Protein 1EJ0 (pdb70)

Solvent-accessible surface area: 9167 Å² total; per-residue (Å²): 125,168,98,49,124,29,39,90,18,0,29,45,2,7,117,61,20,115,5,5,103,114,40,34,14,0,0,0,0,17,5,23,118,5,10,7,0,69,10,0,39,89,56,2,30,83,199,6,62,0,1,0,2,19,109,116,90,25,114,128,42,146,32,17,55,49,23,104,17,43,14,133,56,104,135,25,38,51,28,0,69,131,92,8,52,155,46,140,0,54,0,0,0,0,25,18,48,23,121,88,66,64,70,97,82,64,8,21,65,89,6,26,113,20,3,74,39,0,0,80,0,2,80,91,23,7,12,87,55,5,12,0,0,0,17,1,27,78,49,128,31,41,94,136,2,14,157,66,0,128,68,45,4,98,105,26,84,63,64,78,9,142,22,7,98,107,205,12,157,7,13,0,0,2,0,32,18,50,74,178

Nearest PDB structures (foldseek):
  1ej0-assembly1_A  TM=1.006E+00  e=3.665E-40  Escherichia coli
  8i9v-assembly1_CS  TM=9.586E-01  e=2.590E-19  Thermochaetoides thermophila DSM 1495
  8ia0-assembly1_CS  TM=9.523E-01  e=3.758E-17  Thermochaetoides thermophila DSM 1495
  8esq-assembly1_w  TM=9.383E-01  e=6.220E-17  Schizosaccharomyces pombe
  7r7o-assembly2_B  TM=9.331E-01  e=1.815E-16  Saccharomyces cerevisiae

GO terms:
  GO:0005829 cytosol (C, IDA)
  GO:0008650 rRNA (uridine-2'-O-ribose)-methyltransferase activity (F, IDA)
  GO:0000027 ribosomal large subunit assembly (P, IDA)
  GO:0006364 rRNA processing (P, IMP)

B-factor: mean 15.95, std 7.21, range [6.79, 45.7]

Organism: Escherichia coli (strain K12) (NCBI:txid83333)

Foldseek 3Di:
DVADLVLQQVVLVCVVPVAAAAAAEEEEEQQPQHSVVVNNCVHNDLNHAYEYEHCDDYDDDRRYNYDHDDLVDPVSLVVSCVVCPPPAHQEYEYPDADDDPPDCVPRQVVRLVVVVSSVVVCVVGHDAQHKYKYKHFPDPPVVVVLVVLVVQAVDWDWADGPSHDPPGRIIMIIGGGGHD

InterPro domains:
  IPR002877 Ribosomal RNA methyltransferase, FtsJ domain [PF01728] (32-207)
  IPR004512 Ribosomal RNA methyltransferase E, gammaproteobacteria [TIGR00438] (20-206)
  IPR015507 Ribosomal RNA large subunit methyltransferase E [MF_01547] (15-208)
  IPR015507 Ribosomal RNA large subunit methyltransferase E [PIRSF005461] (3-208)
  IPR029063 S-adenosyl-L-methionine-dependent methyltransferase superfamily [G3DSA:3.40.50.150] (30-209)
  IPR029063 S-adenosyl-L-methionine-dependent methyltransferase superfamily [SSF53335] (31-208)
  IPR050082 Ribosomal RNA large subunit methyltransferase RlmE [PTHR10920] (13-208)

Structure (mmCIF, N/CA/C/O backbone):
data_1EJ0
#
_entry.id   1EJ0
#
_cell.length_a   36.579
_cell.length_b   65.872
_cell.length_c   72.829
_cell.angle_alpha   90.00
_cell.angle_beta   90.00
_cell.angle_gamma   90.00
#
_symmetry.space_group_name_H-M   'P 21 21 21'
#
loop_
_entity.id
_entity.type
_entity.pdbx_description
1 polymer FTSJ
2 non-polymer 'MERCURY (II) ION'
3 non-polymer S-ADENOSYLMETHIONINE
4 water water
#
loop_
_atom_site.group_PDB
_atom_site.id
_atom_site.type_symbol
_atom_site.label_atom_id
_atom_site.label_alt_id
_atom_site.label_comp_id
_atom_site.label_asym_id
_atom_site.label_entity_id
_atom_site.label_seq_id
_atom_site.pdbx_PDB_ins_code
_atom_site.Cartn_x
_atom_site.Cartn_y
_atom_site.Cartn_z
_atom_site.occupancy
_atom_site.B_iso_or_equiv
_atom_site.auth_seq_id
_atom_site.auth_comp_id
_atom_site.auth_asym_id
_atom_site.auth_atom_id
_atom_site.pdbx_PDB_model_num
ATOM 1 N N . GLY A 1 1 ? -10.163 52.668 13.742 1.00 27.29 30 GLY A N 1
ATOM 2 C CA . GLY A 1 1 ? -8.882 53.486 13.745 1.00 25.22 30 GLY A CA 1
ATOM 3 C C . GLY A 1 1 ? -8.189 53.376 12.395 1.00 20.38 30 GLY A C 1
ATOM 4 O O . GLY A 1 1 ? -8.535 52.485 11.600 1.00 22.38 30 GLY A O 1
ATOM 5 N N . LEU A 1 2 ? -7.185 54.218 12.133 1.00 19.22 31 LEU A N 1
ATOM 6 C CA . LEU A 1 2 ? -6.547 54.133 10.814 1.00 16.25 31 LEU A CA 1
ATOM 7 C C . LEU A 1 2 ? -5.662 52.914 10.663 1.00 14.98 31 LEU A C 1
ATOM 8 O O . LEU A 1 2 ? -5.461 52.447 9.526 1.00 14.94 31 LEU A O 1
ATOM 13 N N . ARG A 1 3 ? -5.117 52.421 11.786 1.00 13.87 32 ARG A N 1
ATOM 14 C CA . ARG A 1 3 ? -4.251 51.242 11.782 1.00 12.30 32 ARG A CA 1
ATOM 15 C C . ARG A 1 3 ? -4.645 50.342 12.935 1.00 12.83 32 ARG A C 1
ATOM 16 O O . ARG A 1 3 ? -5.232 50.780 13.924 1.00 14.45 32 ARG A O 1
ATOM 24 N N . SER A 1 4 ? -4.277 49.066 12.812 1.00 11.68 33 SER A N 1
ATOM 25 C CA . SER A 1 4 ? -4.622 48.094 13.844 1.00 10.96 33 SER A CA 1
ATOM 26 C C . SER A 1 4 ? -3.759 48.190 15.068 1.00 12.85 33 SER A C 1
ATOM 27 O O . SER A 1 4 ? -2.658 48.765 15.039 1.00 11.54 33 SER A O 1
ATOM 30 N N . ARG A 1 5 ? -4.231 47.574 16.157 1.00 11.42 34 ARG A N 1
ATOM 31 C CA . ARG A 1 5 ? -3.426 47.508 17.375 1.00 12.08 34 ARG A CA 1
ATOM 32 C C . ARG A 1 5 ? -2.058 46.851 17.021 1.00 10.82 34 ARG A C 1
ATOM 33 O O . ARG A 1 5 ? -1.014 47.316 17.485 1.00 11.72 34 ARG A O 1
ATOM 41 N N . ALA A 1 6 ? -2.074 45.794 16.204 1.00 10.74 35 ALA A N 1
ATOM 42 C CA . ALA A 1 6 ? -0.798 45.131 15.857 1.00 10.35 35 ALA A CA 1
ATOM 43 C C . ALA A 1 6 ? 0.188 46.090 15.193 1.00 8.34 35 ALA A C 1
ATOM 44 O O . ALA A 1 6 ? 1.400 46.028 15.460 1.00 10.48 35 ALA A O 1
ATOM 46 N N . TRP A 1 7 ? -0.309 46.946 14.306 1.00 9.46 36 TRP A N 1
ATOM 47 C CA . TRP A 1 7 ? 0.534 47.933 13.631 1.00 9.51 36 TRP A CA 1
ATOM 48 C C . TRP A 1 7 ? 1.186 48.832 14.692 1.00 8.47 36 TRP A C 1
ATOM 49 O O . TRP A 1 7 ? 2.419 49.079 14.652 1.00 9.15 36 TRP A O 1
ATOM 60 N N . PHE A 1 8 ? 0.368 49.321 15.633 1.00 8.54 37 PHE A N 1
ATOM 61 C CA . PHE A 1 8 ? 0.929 50.162 16.691 1.00 10.20 37 PHE A CA 1
ATOM 62 C C . PHE A 1 8 ? 1.940 49.433 17.560 1.00 9.89 37 PHE A C 1
ATOM 63 O O . PHE A 1 8 ? 2.940 50.043 17.971 1.00 10.87 37 PHE A O 1
ATOM 71 N N . LYS A 1 9 ? 1.740 48.133 17.838 1.00 10.13 38 LYS A N 1
ATOM 72 C CA . LYS A 1 9 ? 2.738 47.435 18.654 1.00 9.87 38 LYS A CA 1
ATOM 73 C C . LYS A 1 9 ? 4.086 47.414 17.913 1.00 9.56 38 LYS A C 1
ATOM 74 O O . LYS A 1 9 ? 5.142 47.618 18.536 1.00 12.28 38 LYS A O 1
ATOM 80 N N . LEU A 1 10 ? 4.064 47.175 16.577 1.00 8.63 39 LEU A N 1
ATOM 81 C CA . LEU A 1 10 ? 5.334 47.130 15.869 1.00 8.17 39 LEU A CA 1
ATOM 82 C C . LEU A 1 10 ? 5.957 48.512 15.769 1.00 9.37 39 LEU A C 1
ATOM 83 O O . LEU A 1 10 ? 7.185 48.651 15.862 1.00 8.90 39 LEU A O 1
ATOM 88 N N . ASP A 1 11 ? 5.135 49.552 15.612 1.00 9.50 40 ASP A N 1
ATOM 89 C CA . ASP A 1 11 ? 5.701 50.902 15.596 1.00 10.71 40 ASP A CA 1
ATOM 90 C C . ASP A 1 11 ? 6.421 51.169 16.933 1.00 10.22 40 ASP A C 1
ATOM 91 O O . ASP A 1 11 ? 7.521 51.740 16.937 1.00 11.88 40 ASP A O 1
ATOM 96 N N . GLU A 1 12 ? 5.846 50.731 18.056 1.00 10.78 41 GLU A N 1
ATOM 97 C CA . GLU A 1 12 ? 6.481 50.948 19.356 1.00 12.21 41 GLU A CA 1
ATOM 98 C C . GLU A 1 12 ? 7.815 50.228 19.409 1.00 9.87 41 GLU A C 1
ATOM 99 O O . GLU A 1 12 ? 8.805 50.756 19.931 1.00 11.62 41 GLU A O 1
ATOM 105 N N . ILE A 1 13 ? 7.864 49.009 18.859 1.00 9.66 42 ILE A N 1
ATOM 106 C CA . ILE A 1 13 ? 9.127 48.237 18.846 1.00 7.97 42 ILE A CA 1
ATOM 107 C C . ILE A 1 13 ? 10.187 48.896 17.940 1.00 7.96 42 ILE A C 1
ATOM 108 O O . ILE A 1 13 ? 11.377 48.949 18.255 1.00 10.19 42 ILE A O 1
ATOM 113 N N . GLN A 1 14 ? 9.756 49.443 16.812 1.00 9.52 43 GLN A N 1
ATOM 114 C CA . GLN A 1 14 ? 10.694 50.109 15.933 1.00 9.75 43 GLN A CA 1
ATOM 115 C C . GLN A 1 14 ? 11.253 51.354 16.644 1.00 10.50 43 GLN A C 1
ATOM 116 O O . GLN A 1 14 ? 12.449 51.655 16.530 1.00 11.25 43 GLN A O 1
ATOM 122 N N . GLN A 1 15 ? 10.402 52.022 17.415 1.00 10.50 44 GLN A N 1
ATOM 123 C CA . GLN A 1 15 ? 10.849 53.204 18.135 1.00 13.86 44 GLN A CA 1
ATOM 124 C C . GLN A 1 15 ? 11.868 52.839 19.209 1.00 14.69 44 GLN A C 1
ATOM 125 O O . GLN A 1 15 ? 12.849 53.583 19.415 1.00 17.55 44 GLN A O 1
ATOM 131 N N . SER A 1 16 ? 11.663 51.716 19.889 1.00 12.97 45 SER A N 1
ATOM 132 C CA . SER A 1 16 ? 12.549 51.329 20.954 1.00 14.25 45 SER A CA 1
ATOM 133 C C . SER A 1 16 ? 13.805 50.582 20.492 1.00 14.54 45 SER A C 1
ATOM 134 O O . SER A 1 16 ? 14.882 50.691 21.103 1.00 15.85 45 SER A O 1
ATOM 137 N N . ASP A 1 17 ? 13.690 49.858 19.393 1.00 12.10 46 ASP A N 1
ATOM 138 C CA . ASP A 1 17 ? 14.775 48.984 18.972 1.00 13.97 46 ASP A CA 1
ATOM 139 C C . ASP A 1 17 ? 15.399 49.174 17.584 1.00 12.67 46 ASP A C 1
ATOM 140 O O . ASP A 1 17 ? 16.407 48.529 17.252 1.00 16.23 46 ASP A O 1
ATOM 145 N N . LYS A 1 18 ? 14.794 50.051 16.808 1.00 14.91 47 LYS A N 1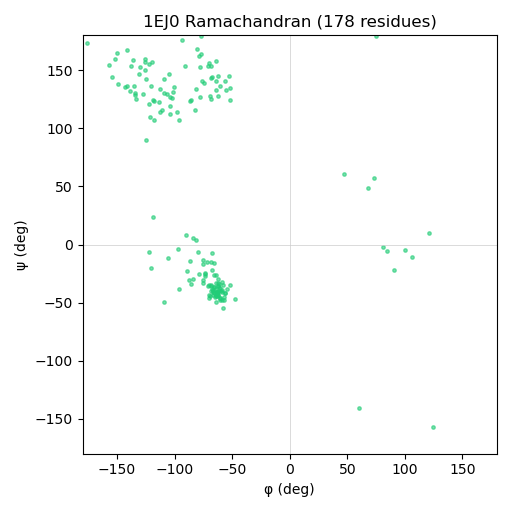
ATOM 146 C CA . LYS A 1 18 ? 15.311 50.453 15.504 1.00 13.90 47 LYS A CA 1
ATOM 147 C C . LYS A 1 18 ? 15.717 49.250 14.669 1.00 13.95 47 LYS A C 1
ATOM 148 O O . LYS A 1 18 ? 16.862 49.144 14.245 1.00 15.04 47 LYS A O 1
ATOM 154 N N . LEU A 1 19 ? 14.751 48.385 14.382 1.00 11.49 48 LEU A N 1
ATOM 155 C CA . LEU A 1 19 ? 15.017 47.165 13.645 1.00 9.48 48 LEU A CA 1
ATOM 156 C C . LEU A 1 19 ? 14.992 47.275 12.134 1.00 11.45 48 LEU A C 1
ATOM 157 O O . LEU A 1 19 ? 15.734 46.548 11.427 1.00 11.18 48 LEU A O 1
ATOM 162 N N . PHE A 1 20 ? 14.115 48.138 11.631 1.00 10.29 49 PHE A N 1
ATOM 163 C CA . PHE A 1 20 ? 13.893 48.220 10.201 1.00 8.15 49 PHE A CA 1
ATOM 164 C C . PHE A 1 20 ? 14.571 49.390 9.533 1.00 10.74 49 PHE A C 1
ATOM 165 O O . PHE A 1 20 ? 14.400 50.556 9.953 1.00 11.38 49 PHE A O 1
ATOM 173 N N . LYS A 1 21 ? 15.361 49.083 8.495 1.00 10.80 50 LYS A N 1
ATOM 174 C CA . LYS A 1 21 ? 16.112 50.096 7.760 1.00 10.43 50 LYS A CA 1
ATOM 175 C C . LYS A 1 21 ? 15.815 50.016 6.262 1.00 8.86 50 LYS A C 1
ATOM 176 O O . LYS A 1 21 ? 15.355 49.000 5.757 1.00 9.45 50 LYS A O 1
ATOM 182 N N . PRO A 1 22 ? 16.092 51.115 5.526 1.00 9.13 51 PRO A N 1
ATOM 183 C CA . PRO A 1 22 ? 15.821 51.119 4.082 1.00 8.74 51 PRO A CA 1
ATOM 184 C C . PRO A 1 22 ? 16.417 49.927 3.333 1.00 9.03 51 PRO A C 1
ATOM 185 O O . PRO A 1 22 ? 17.567 49.562 3.572 1.00 9.84 51 PRO A O 1
ATOM 189 N N . GLY A 1 23 ? 15.616 49.319 2.463 1.00 10.42 52 GLY A N 1
ATOM 190 C CA . GLY A 1 23 ? 16.091 48.253 1.593 1.00 10.20 52 GLY A CA 1
ATOM 191 C C . GLY A 1 23 ? 16.216 46.846 2.125 1.00 10.35 52 GLY A C 1
ATOM 192 O O . GLY A 1 23 ? 16.610 45.931 1.365 1.00 11.81 52 GLY A O 1
ATOM 193 N N . MET A 1 24 ? 15.924 46.670 3.401 1.00 10.34 53 MET A N 1
ATOM 194 C CA . MET A 1 24 ? 16.003 45.328 3.972 1.00 9.94 53 MET A CA 1
ATOM 195 C C . MET A 1 24 ? 15.004 44.354 3.357 1.00 9.99 53 MET A C 1
ATOM 196 O O . MET A 1 24 ? 13.970 44.762 2.808 1.00 10.53 53 MET A O 1
ATOM 201 N N . THR A 1 25 ? 15.331 43.061 3.482 1.00 10.80 54 THR A N 1
ATOM 202 C CA . THR A 1 25 ? 14.442 41.955 3.132 1.00 8.64 54 THR A CA 1
ATOM 203 C C . THR A 1 25 ? 14.001 41.380 4.476 1.00 8.23 54 THR A C 1
ATOM 204 O O . THR A 1 25 ? 14.823 41.107 5.343 1.00 9.98 54 THR A O 1
ATOM 208 N N . VAL A 1 26 ? 12.692 41.215 4.625 1.00 7.04 55 VAL A N 1
ATOM 209 C CA . VAL A 1 26 ? 12.114 40.803 5.923 1.00 8.49 55 VAL A CA 1
ATOM 210 C C . VAL A 1 26 ? 11.160 39.646 5.705 1.00 9.04 55 VAL A C 1
ATOM 211 O O . VAL A 1 26 ? 10.534 39.575 4.663 1.00 9.14 55 VAL A O 1
ATOM 215 N N . VAL A 1 27 ? 11.088 38.730 6.687 1.00 8.13 56 VAL A N 1
ATOM 216 C CA . VAL A 1 27 ? 10.166 37.604 6.669 1.00 8.16 56 VAL A CA 1
ATOM 217 C C . VAL A 1 27 ? 9.151 37.934 7.751 1.00 9.05 56 VAL A C 1
ATOM 218 O O . VAL A 1 27 ? 9.545 38.302 8.867 1.00 8.41 56 VAL A O 1
ATOM 222 N N . ASP A 1 28 ? 7.860 37.840 7.407 1.00 8.77 57 ASP A N 1
ATOM 223 C CA . ASP A 1 28 ? 6.737 38.186 8.322 1.00 8.75 57 ASP A CA 1
ATOM 224 C C . ASP A 1 28 ? 5.863 36.963 8.479 1.00 7.30 57 ASP A C 1
ATOM 225 O O . ASP A 1 28 ? 5.154 36.582 7.551 1.00 9.12 57 ASP A O 1
ATOM 230 N N . LEU A 1 29 ? 5.890 36.352 9.663 1.00 8.88 58 LEU A N 1
ATOM 231 C CA . LEU A 1 29 ? 5.126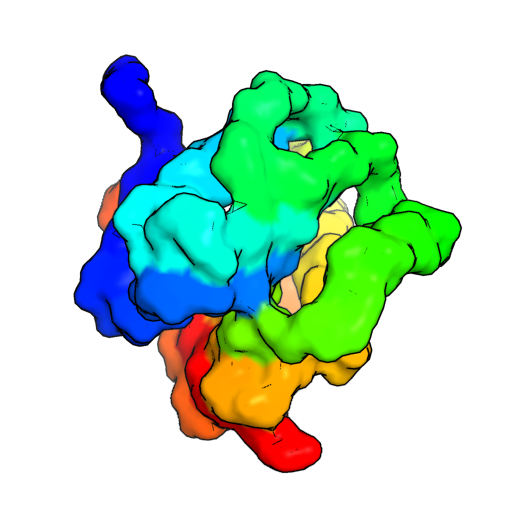 35.121 9.929 1.00 8.44 58 LEU A CA 1
ATOM 232 C C . LEU A 1 29 ? 3.846 35.462 10.704 1.00 9.67 58 LEU A C 1
ATOM 233 O O . LEU 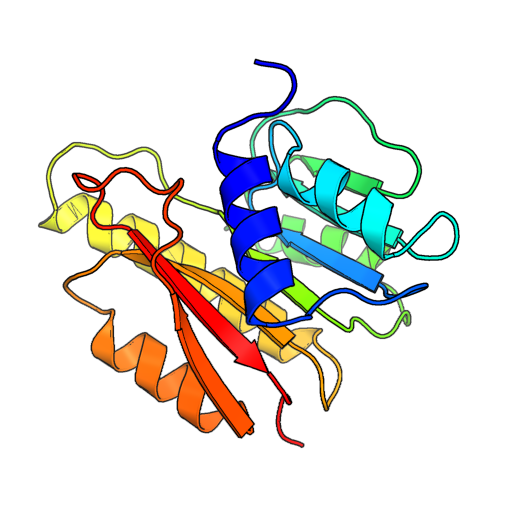A 1 29 ? 3.917 36.278 11.638 1.00 10.92 58 LEU A O 1
ATOM 238 N N . GLY A 1 30 ? 2.717 34.880 10.304 1.00 10.59 59 GLY A N 1
ATOM 239 C CA . GLY A 1 30 ? 1.406 35.171 10.926 1.00 8.97 59 GLY A CA 1
ATOM 240 C C . GLY A 1 30 ? 1.041 36.618 10.562 1.00 9.75 59 GLY A C 1
ATOM 241 O O . GLY A 1 30 ? 0.617 37.416 11.395 1.00 10.20 59 GLY A O 1
ATOM 242 N N . ALA A 1 31 ? 1.177 36.927 9.269 1.00 8.86 60 ALA A N 1
ATOM 243 C CA . ALA A 1 31 ? 1.026 38.283 8.758 1.00 8.69 60 ALA A CA 1
ATOM 244 C C . ALA A 1 31 ? -0.353 38.863 8.669 1.00 8.53 60 ALA A C 1
ATOM 245 O O . ALA A 1 31 ? -0.490 40.084 8.598 1.00 7.88 60 ALA A O 1
ATOM 247 N N . ALA A 1 32 ? -1.376 38.042 8.554 1.00 10.15 61 ALA A N 1
ATOM 248 C CA . ALA A 1 32 ? -2.731 38.574 8.345 1.00 10.55 61 ALA A CA 1
ATOM 249 C C . ALA A 1 32 ? -3.329 39.326 9.529 1.00 10.04 61 ALA A C 1
ATOM 250 O O . ALA A 1 32 ? -3.125 38.919 10.686 1.00 9.66 61 ALA A O 1
ATOM 252 N N . PRO A 1 33 ? -4.101 40.409 9.275 1.00 9.87 62 PRO A N 1
ATOM 253 C CA . PRO A 1 33 ? -4.479 41.005 7.980 1.00 10.38 62 PRO A CA 1
ATOM 254 C C . PRO A 1 33 ? -3.496 41.930 7.299 1.00 13.63 62 PRO A C 1
ATOM 255 O O . PRO A 1 33 ? -3.838 42.507 6.251 1.00 13.09 62 PRO A O 1
ATOM 259 N N . GLY A 1 34 ? -2.307 42.086 7.878 1.00 10.77 63 GLY A N 1
ATOM 260 C CA . GLY A 1 34 ? -1.272 42.866 7.218 1.00 10.17 63 GLY A CA 1
ATOM 261 C C . GLY A 1 34 ? -0.683 44.081 7.904 1.00 8.55 63 GLY A C 1
ATOM 262 O O . GLY A 1 34 ? 0.032 44.821 7.257 1.00 9.55 63 GLY A O 1
ATOM 263 N N . GLY A 1 35 ? -0.970 44.305 9.184 1.00 8.44 64 GLY A N 1
ATOM 264 C CA . GLY A 1 35 ? -0.444 45.468 9.854 1.00 8.47 64 GLY A CA 1
ATOM 265 C C . GLY A 1 35 ? 1.062 45.567 9.925 1.00 7.61 64 GLY A C 1
ATOM 266 O O . GLY A 1 35 ? 1.641 46.624 9.702 1.00 9.83 64 GLY A O 1
ATOM 267 N N . TRP A 1 36 ? 1.697 44.467 10.331 1.00 7.50 65 TRP A N 1
ATOM 268 C CA . TRP A 1 36 ? 3.140 44.472 10.439 1.00 8.85 65 TRP A CA 1
ATOM 269 C C . TRP A 1 36 ? 3.804 44.671 9.078 1.00 7.34 65 TRP A C 1
ATOM 270 O O . TRP A 1 36 ? 4.718 45.470 8.979 1.00 9.75 65 TRP A O 1
ATOM 281 N N . SER A 1 37 ? 3.327 43.977 8.031 1.00 9.13 66 SER A N 1
ATOM 282 C CA . SER A 1 37 ? 3.918 44.206 6.707 1.00 9.12 66 SER A CA 1
ATOM 283 C C . SER A 1 37 ? 3.670 45.626 6.229 1.00 8.18 66 SER A C 1
ATOM 284 O O . SER A 1 37 ? 4.586 46.257 5.696 1.00 10.17 66 SER A O 1
ATOM 287 N N . GLN A 1 38 ? 2.452 46.118 6.420 1.00 8.36 67 GLN A N 1
ATOM 288 C CA . GLN A 1 38 ? 2.146 47.520 6.039 1.00 8.31 67 GLN A CA 1
ATOM 289 C C . GLN A 1 38 ? 3.122 48.455 6.789 1.00 10.45 67 GLN A C 1
ATOM 290 O O . GLN A 1 38 ? 3.695 49.398 6.179 1.00 10.72 67 GLN A O 1
ATOM 296 N N . TYR A 1 39 ? 3.336 48.224 8.100 1.00 8.69 68 TYR A N 1
ATOM 297 C CA . TYR A 1 39 ? 4.259 49.093 8.830 1.00 8.78 68 TYR A CA 1
ATOM 298 C C . TYR A 1 39 ? 5.686 48.971 8.282 1.00 9.45 68 TYR A C 1
ATOM 299 O O . TYR A 1 39 ? 6.343 49.979 8.027 1.00 8.85 68 TYR A O 1
ATOM 308 N N . VAL A 1 40 ? 6.167 47.736 8.135 1.00 8.91 69 VAL A N 1
ATOM 309 C CA . VAL A 1 40 ? 7.535 47.560 7.670 1.00 7.83 69 VAL A CA 1
ATOM 310 C C . VAL A 1 40 ? 7.785 48.190 6.299 1.00 9.41 69 VAL A C 1
ATOM 311 O O . VAL A 1 40 ? 8.855 48.738 6.092 1.00 9.25 69 VAL A O 1
ATOM 315 N N . VAL A 1 41 ? 6.836 48.106 5.374 1.00 9.76 70 VAL A N 1
ATOM 316 C CA . VAL A 1 41 ? 7.044 48.745 4.064 1.00 9.56 70 VAL A CA 1
ATOM 317 C C . VAL A 1 41 ? 7.307 50.261 4.256 1.00 10.19 70 VAL A C 1
ATOM 318 O O . VAL A 1 41 ? 8.102 50.837 3.510 1.00 10.64 70 VAL A O 1
ATOM 322 N N . THR A 1 42 ? 6.684 50.915 5.238 1.00 9.68 71 THR A N 1
ATOM 323 C CA . THR A 1 42 ? 6.945 52.356 5.405 1.00 8.12 71 THR A CA 1
ATOM 324 C C . THR A 1 42 ? 8.389 52.620 5.853 1.00 10.00 71 THR A C 1
ATOM 325 O O . THR A 1 42 ? 8.896 53.731 5.690 1.00 10.78 71 THR A O 1
ATOM 329 N N . GLN A 1 43 ? 9.031 51.623 6.452 1.00 9.83 72 GLN A N 1
ATOM 330 C CA . GLN A 1 43 ? 10.387 51.770 6.950 1.00 8.20 72 GLN A CA 1
ATOM 331 C C . GLN A 1 43 ? 11.450 51.273 5.987 1.00 10.97 72 GLN A C 1
ATOM 332 O O . GLN A 1 43 ? 12.517 51.895 5.878 1.00 11.10 72 GLN A O 1
ATOM 338 N N . ILE A 1 44 ? 11.158 50.158 5.298 1.00 9.73 73 ILE A N 1
ATOM 339 C CA . ILE A 1 44 ? 12.151 49.593 4.365 1.00 9.73 73 ILE A CA 1
ATOM 340 C C . ILE A 1 44 ? 12.045 50.227 3.011 1.00 11.58 73 ILE A C 1
ATOM 341 O O . ILE A 1 44 ? 12.964 50.100 2.187 1.00 10.99 73 ILE A O 1
ATOM 346 N N . GLY A 1 45 ? 10.946 50.933 2.760 1.00 10.27 74 GLY A N 1
ATOM 347 C CA . GLY A 1 45 ? 10.801 51.637 1.495 1.00 13.02 74 GLY A CA 1
ATOM 348 C C . GLY A 1 45 ? 10.494 50.741 0.336 1.00 10.39 74 GLY A C 1
ATOM 349 O O . GLY A 1 45 ? 10.413 49.508 0.452 1.00 10.62 74 GLY A O 1
ATOM 350 N N . GLY A 1 46 ? 10.340 51.352 -0.839 1.00 12.73 75 GLY A N 1
ATOM 351 C CA . GLY A 1 46 ? 9.988 50.587 -2.023 1.00 12.86 75 GLY A CA 1
ATOM 352 C C . GLY A 1 46 ? 11.027 49.636 -2.572 1.00 11.93 75 GLY A C 1
ATOM 353 O O . GLY A 1 46 ? 10.689 48.766 -3.384 1.00 13.84 75 GLY A O 1
ATOM 354 N N . LYS A 1 47 ? 12.273 49.782 -2.127 1.00 12.53 76 LYS A N 1
ATOM 355 C CA . LYS A 1 47 ? 13.310 48.898 -2.619 1.00 13.08 76 LYS A CA 1
ATOM 356 C C . LYS A 1 47 ? 13.554 47.743 -1.651 1.00 14.25 76 LYS A C 1
ATOM 357 O O . LYS A 1 47 ? 14.392 46.891 -1.918 1.00 16.82 76 LYS A O 1
ATOM 363 N N . GLY A 1 48 ? 12.877 47.731 -0.502 1.00 12.78 77 GLY A N 1
ATOM 364 C CA . GLY A 1 48 ? 13.029 46.544 0.347 1.00 11.87 77 GLY A CA 1
ATOM 365 C C . GLY A 1 48 ? 11.866 45.613 -0.033 1.00 10.27 77 GLY A C 1
ATOM 366 O O . GLY A 1 48 ? 11.029 45.921 -0.906 1.00 12.25 77 GLY A O 1
ATOM 367 N N . ARG A 1 49 ? 11.833 44.421 0.553 1.00 10.71 78 ARG A N 1
ATOM 368 C CA . ARG A 1 49 ? 10.685 43.559 0.295 1.00 10.60 78 ARG A CA 1
ATOM 369 C C . ARG A 1 49 ? 10.447 42.623 1.480 1.00 9.11 78 ARG A C 1
ATOM 370 O O . ARG A 1 49 ? 11.311 42.461 2.339 1.00 9.12 78 ARG A O 1
ATOM 378 N N . ILE A 1 50 ? 9.233 42.106 1.548 1.00 8.36 79 ILE A N 1
ATOM 379 C CA . ILE A 1 50 ? 8.833 41.202 2.621 1.00 8.86 79 ILE A CA 1
ATOM 380 C C . ILE A 1 50 ? 8.309 39.910 2.021 1.00 9.69 79 ILE A C 1
ATOM 381 O O . ILE A 1 50 ? 7.669 39.942 0.952 1.00 9.80 79 ILE A O 1
ATOM 386 N N . ILE A 1 51 ? 8.624 38.798 2.677 1.00 8.69 80 ILE A N 1
ATOM 387 C CA . ILE A 1 51 ? 8.110 37.469 2.317 1.00 7.95 80 ILE A CA 1
ATOM 388 C C . ILE A 1 51 ? 7.212 37.160 3.539 1.00 10.74 80 ILE A C 1
ATOM 389 O O . ILE A 1 51 ? 7.699 37.041 4.680 1.00 9.04 80 ILE A O 1
ATOM 394 N N . ALA A 1 52 ? 5.904 37.079 3.307 1.00 9.04 81 ALA A N 1
ATOM 395 C CA . ALA A 1 52 ? 4.933 36.938 4.389 1.00 10.68 81 ALA A CA 1
ATOM 396 C C . ALA A 1 52 ? 4.114 35.680 4.303 1.00 10.77 81 ALA A C 1
ATOM 397 O O . ALA A 1 52 ? 3.930 35.139 3.198 1.00 10.40 81 ALA A O 1
ATOM 399 N N . CYS A 1 53 ? 3.579 35.253 5.452 1.00 8.31 82 CYS A N 1
ATOM 400 C CA . CYS A 1 53 ? 2.795 34.013 5.521 1.00 9.78 82 CYS A CA 1
ATOM 401 C C . CYS A 1 53 ? 1.695 34.037 6.576 1.00 9.35 82 CYS A C 1
ATOM 402 O O . CYS A 1 53 ? 1.903 34.620 7.690 1.00 10.29 82 CYS A O 1
ATOM 405 N N . ASP A 1 54 ? 0.512 33.507 6.231 1.00 10.66 83 ASP A N 1
ATOM 406 C CA . ASP A 1 54 ? -0.546 33.328 7.233 1.00 10.73 83 ASP A CA 1
ATOM 407 C C . ASP A 1 54 ? -1.458 32.243 6.693 1.00 12.49 83 ASP A C 1
ATOM 408 O O . ASP A 1 54 ? -1.399 31.933 5.492 1.00 15.18 83 ASP A O 1
ATOM 413 N N . LEU A 1 55 ? -2.121 31.571 7.614 1.00 12.02 84 LEU A N 1
ATOM 414 C CA . LEU A 1 55 ? -3.173 30.583 7.283 1.00 15.78 84 LEU A CA 1
ATOM 415 C C . LEU A 1 55 ? -4.348 31.289 6.588 1.00 13.03 84 LEU A C 1
ATOM 416 O O . LEU A 1 55 ? -5.039 30.678 5.723 1.00 16.27 84 LEU A O 1
ATOM 421 N N . LEU A 1 56 ? -4.600 32.538 6.983 1.00 14.72 85 LEU A N 1
ATOM 422 C CA . LEU A 1 56 ? -5.701 33.353 6.436 1.00 15.66 85 LEU A CA 1
ATOM 423 C C . LEU A 1 56 ? -5.303 34.188 5.241 1.00 16.02 85 LEU A C 1
ATOM 424 O O . LEU A 1 56 ? -4.139 34.567 5.081 1.00 15.33 85 LEU A O 1
ATOM 429 N N . PRO A 1 57 ? -6.264 34.508 4.379 1.00 15.17 86 PRO A N 1
ATOM 430 C CA . PRO A 1 57 ? -5.854 35.336 3.244 1.00 16.48 86 PRO A CA 1
ATOM 431 C C . PRO A 1 57 ? -5.728 36.784 3.711 1.00 15.99 86 PRO A C 1
ATOM 432 O O . PRO A 1 57 ? -6.228 37.157 4.778 1.00 16.11 86 PRO A O 1
ATOM 436 N N . MET A 1 58 ? -5.023 37.614 2.924 1.00 16.16 87 MET A N 1
ATOM 437 C CA . MET A 1 58 ? -4.998 39.036 3.275 1.00 15.73 87 MET A CA 1
ATOM 438 C C . MET A 1 58 ? -4.844 39.851 2.003 1.00 15.62 87 MET A C 1
ATOM 439 O O . MET A 1 58 ? -4.502 39.313 0.952 1.00 16.94 87 MET A O 1
ATOM 444 N N . ASP A 1 59 ? -5.110 41.138 2.125 1.00 15.69 88 ASP A N 1
ATOM 445 C CA . ASP A 1 59 ? -5.012 42.019 0.965 1.00 16.76 88 ASP A CA 1
ATOM 446 C C . ASP A 1 59 ? -3.564 42.080 0.450 1.00 15.51 88 ASP A C 1
ATOM 447 O O . ASP A 1 59 ? -2.592 42.030 1.234 1.00 14.82 88 ASP A O 1
ATOM 452 N N . PRO A 1 60 ? -3.371 42.099 -0.882 1.00 13.02 89 PRO A N 1
ATOM 453 C CA . PRO A 1 60 ? -1.978 42.191 -1.350 1.00 12.57 89 PRO A CA 1
ATOM 454 C C . PRO A 1 60 ? -1.396 43.572 -1.008 1.00 12.64 89 PRO A C 1
ATOM 455 O O . PRO A 1 60 ? -2.122 44.577 -0.795 1.00 14.82 89 PRO A O 1
ATOM 459 N N . ILE A 1 61 ? -0.079 43.591 -0.873 1.00 10.35 90 ILE A N 1
ATOM 460 C CA . ILE A 1 61 ? 0.652 44.805 -0.566 1.00 11.77 90 ILE A CA 1
ATOM 461 C C . ILE A 1 61 ? 1.847 44.820 -1.522 1.00 11.07 90 ILE A C 1
ATOM 462 O O . ILE A 1 61 ? 2.581 43.811 -1.651 1.00 13.35 90 ILE A O 1
ATOM 467 N N . VAL A 1 62 ? 2.035 45.940 -2.239 1.00 9.98 91 VAL A N 1
ATOM 468 C CA . VAL A 1 62 ? 3.194 46.024 -3.124 1.00 8.33 91 VAL A CA 1
ATOM 469 C C . VAL A 1 62 ? 4.488 45.935 -2.315 1.00 10.18 91 VAL A C 1
ATOM 470 O O . VAL A 1 62 ? 4.694 46.688 -1.348 1.00 11.74 91 VAL A O 1
ATOM 474 N N . GLY A 1 63 ? 5.337 45.017 -2.736 1.00 10.27 92 GLY A N 1
ATOM 475 C CA . GLY A 1 63 ? 6.591 44.792 -2.022 1.00 10.23 92 GLY A CA 1
ATOM 476 C C . GLY A 1 63 ? 6.522 43.579 -1.110 1.00 10.47 92 GLY A C 1
ATOM 477 O O . GLY A 1 63 ? 7.538 43.258 -0.481 1.00 10.69 92 GLY A O 1
ATOM 478 N N . VAL A 1 64 ? 5.342 42.955 -0.997 1.00 10.38 93 VAL A N 1
ATOM 479 C CA . VAL A 1 64 ? 5.157 41.797 -0.114 1.00 9.71 93 VAL A CA 1
ATOM 480 C C . VAL A 1 64 ? 4.775 40.575 -0.936 1.00 11.20 93 VAL A C 1
ATOM 481 O O . VAL A 1 64 ? 3.777 40.602 -1.652 1.00 12.11 93 VAL A O 1
ATOM 485 N N . ASP A 1 65 ? 5.556 39.509 -0.800 1.00 9.50 94 ASP A N 1
ATOM 486 C CA . ASP A 1 65 ? 5.257 38.251 -1.443 1.00 10.90 94 ASP A CA 1
ATOM 487 C C . ASP A 1 65 ? 4.559 37.491 -0.351 1.00 11.12 94 ASP A C 1
ATOM 488 O O . ASP A 1 65 ? 5.189 37.037 0.620 1.00 11.51 94 ASP A O 1
ATOM 493 N N . PHE A 1 66 ? 3.243 37.348 -0.518 1.00 9.90 95 PHE A N 1
ATOM 494 C CA . PHE A 1 66 ? 2.417 36.678 0.497 1.00 13.69 95 PHE A CA 1
ATOM 495 C C . PHE A 1 66 ? 2.000 35.264 0.111 1.00 12.62 95 PHE A C 1
ATOM 496 O O . PHE A 1 66 ? 1.433 35.076 -0.984 1.00 13.30 95 PHE A O 1
ATOM 504 N N . LEU A 1 67 ? 2.258 34.300 0.987 1.00 13.84 96 LEU A N 1
ATOM 505 C CA . LEU A 1 67 ? 1.911 32.900 0.770 1.00 17.53 96 LEU A CA 1
ATOM 506 C C . LEU A 1 67 ? 0.940 32.464 1.846 1.00 17.40 96 LEU A C 1
ATOM 507 O O . LEU A 1 67 ? 1.223 32.570 3.064 1.00 19.95 96 LEU A O 1
ATOM 512 N N . GLN A 1 68 ? -0.204 31.959 1.431 1.00 16.02 97 GLN A N 1
ATOM 513 C CA . GLN A 1 68 ? -1.232 31.539 2.375 1.00 17.72 97 GLN A CA 1
ATOM 514 C C . GLN A 1 68 ? -1.160 30.038 2.594 1.00 16.26 97 GLN A C 1
ATOM 515 O O . GLN A 1 68 ? -1.427 29.272 1.703 1.00 19.05 97 GLN A O 1
ATOM 521 N N . GLY A 1 69 ? -0.816 29.637 3.809 1.00 17.77 98 GLY A N 1
ATOM 522 C CA . GLY A 1 69 ? -0.740 28.221 4.123 1.00 17.84 98 GLY A CA 1
ATOM 523 C C . GLY A 1 69 ? -0.420 28.072 5.585 1.00 18.11 98 GLY A C 1
ATOM 524 O O . GLY A 1 69 ? -0.162 29.080 6.301 1.00 16.90 98 GLY A O 1
ATOM 525 N N . ASP A 1 70 ? -0.453 26.816 6.026 1.00 15.65 99 ASP A N 1
ATOM 526 C CA . ASP A 1 70 ? -0.168 26.448 7.400 1.00 14.34 99 ASP A CA 1
ATOM 527 C C . ASP A 1 70 ? 1.351 26.351 7.568 1.00 14.51 99 ASP A C 1
ATOM 528 O O . ASP A 1 70 ? 2.030 25.506 6.960 1.00 15.48 99 ASP A O 1
ATOM 533 N N . PHE A 1 71 ? 1.905 27.233 8.405 1.00 12.83 100 PHE A N 1
ATOM 534 C CA . PHE A 1 71 ? 3.357 27.255 8.577 1.00 12.19 100 PHE A CA 1
ATOM 535 C C . PHE A 1 71 ? 3.903 25.988 9.227 1.00 16.06 100 PHE A C 1
ATOM 536 O O . PHE A 1 71 ? 5.104 25.692 9.147 1.00 17.15 100 PHE A O 1
ATOM 544 N N . ARG A 1 72 ? 3.008 25.214 9.835 1.00 16.61 101 ARG A N 1
ATOM 545 C CA . ARG A 1 72 ? 3.415 23.954 10.475 1.00 20.09 101 ARG A CA 1
ATOM 546 C C . ARG A 1 72 ? 3.763 22.888 9.423 1.00 21.27 101 ARG A C 1
ATOM 547 O O . ARG A 1 72 ? 4.380 21.872 9.727 1.00 23.21 101 ARG A O 1
ATOM 555 N N . ASP A 1 73 ? 3.356 23.136 8.181 1.00 20.85 102 ASP A N 1
ATOM 556 C CA . ASP A 1 73 ? 3.602 22.195 7.093 1.00 23.40 102 ASP A CA 1
ATOM 557 C C . ASP A 1 73 ? 4.957 22.392 6.439 1.00 24.98 102 ASP A C 1
ATOM 558 O O . ASP A 1 73 ? 5.289 23.489 5.947 1.00 22.55 102 ASP A O 1
ATOM 563 N N . GLU A 1 74 ? 5.748 21.323 6.425 1.00 25.67 103 GLU A N 1
ATOM 564 C CA . GLU A 1 74 ? 7.078 21.365 5.825 1.00 29.12 103 GLU A CA 1
ATOM 565 C C . GLU A 1 74 ? 7.027 21.916 4.404 1.00 28.53 103 GLU A C 1
ATOM 566 O O . GLU A 1 74 ? 7.953 22.594 3.942 1.00 29.01 103 GLU A O 1
ATOM 569 N N . LEU A 1 75 ? 5.945 21.605 3.703 1.00 27.80 104 LEU A N 1
ATOM 570 C CA . LEU A 1 75 ? 5.762 22.037 2.323 1.00 28.62 104 LEU A CA 1
ATOM 571 C C . LEU A 1 75 ? 5.703 23.554 2.174 1.00 27.98 104 LEU A C 1
ATOM 572 O O . LEU A 1 75 ? 6.302 24.134 1.273 1.00 28.92 104 LEU A O 1
ATOM 577 N N . VAL A 1 76 ? 4.970 24.193 3.070 1.00 24.64 105 VAL A N 1
ATOM 578 C CA . VAL A 1 76 ? 4.830 25.641 3.065 1.00 22.76 105 VAL A CA 1
ATOM 579 C C . VAL A 1 76 ? 6.214 26.271 3.301 1.00 22.64 105 VAL A C 1
ATOM 580 O O . VAL A 1 76 ? 6.542 27.311 2.721 1.00 19.76 105 VAL A O 1
ATOM 584 N N . MET A 1 77 ? 7.040 25.635 4.133 1.00 23.61 106 MET A N 1
ATOM 585 C CA . MET A 1 77 ? 8.387 26.158 4.373 1.00 26.97 106 MET A CA 1
ATOM 5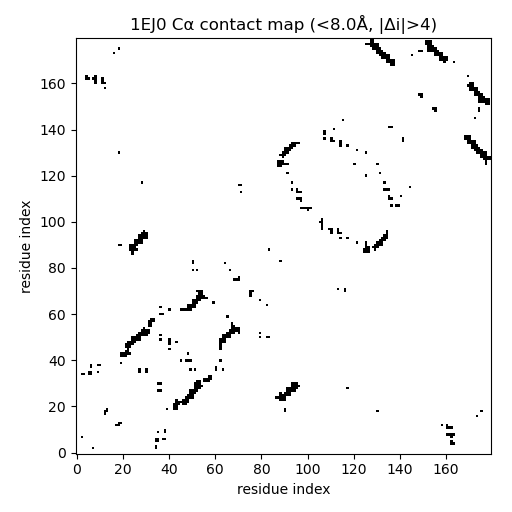86 C C . MET A 1 77 ? 9.091 26.239 3.041 1.00 28.47 106 MET A C 1
ATOM 587 O O . MET A 1 77 ? 9.602 27.302 2.647 1.00 32.12 106 MET A O 1
ATOM 592 N N . LYS A 1 78 ? 9.121 25.111 2.345 1.00 29.00 107 LYS A N 1
ATOM 593 C CA . LYS A 1 78 ? 9.761 25.016 1.033 1.00 28.85 107 LYS A CA 1
ATOM 594 C C . LYS A 1 78 ? 9.356 26.158 0.107 1.00 27.29 107 LYS A C 1
ATOM 595 O O . LYS A 1 78 ? 10.210 26.795 -0.531 1.00 29.15 107 LYS A O 1
ATOM 597 N N . ALA A 1 79 ? 8.056 26.427 0.038 1.00 24.34 108 ALA A N 1
ATOM 598 C CA . ALA A 1 79 ? 7.562 27.469 -0.835 1.00 20.77 108 ALA A CA 1
ATOM 599 C C . ALA A 1 79 ? 8.008 28.848 -0.333 1.00 19.50 108 ALA A C 1
ATOM 600 O O . ALA A 1 79 ? 8.269 29.735 -1.131 1.00 19.37 108 ALA A O 1
ATOM 602 N N . LEU A 1 80 ? 8.075 29.051 0.973 1.00 18.29 109 LEU A N 1
ATOM 603 C CA . LEU A 1 80 ? 8.528 30.358 1.482 1.00 18.51 109 LEU A CA 1
ATOM 604 C C . LEU A 1 80 ? 10.005 30.563 1.110 1.00 18.78 109 LEU A C 1
ATOM 605 O O . LEU A 1 80 ? 10.435 31.663 0.694 1.00 18.25 109 LEU A O 1
ATOM 610 N N . LEU A 1 81 ? 10.792 29.504 1.250 1.00 20.01 110 LEU A N 1
ATOM 611 C CA . LEU A 1 81 ? 12.216 29.602 0.917 1.00 21.08 110 LEU A CA 1
ATOM 612 C C . LEU A 1 81 ? 12.403 29.927 -0.555 1.00 19.91 110 LEU A C 1
ATOM 613 O O . LEU A 1 81 ? 13.404 30.560 -0.931 1.00 22.49 110 LEU A O 1
ATOM 618 N N . GLU A 1 82 ? 11.462 29.495 -1.386 1.00 16.85 111 GLU A N 1
ATOM 619 C CA . GLU A 1 82 ? 11.513 29.786 -2.810 1.00 19.75 111 GLU A CA 1
ATOM 620 C C . GLU A 1 82 ? 11.348 31.282 -3.097 1.00 16.09 111 GLU A C 1
ATOM 621 O O . GLU A 1 82 ? 11.776 31.766 -4.140 1.00 16.48 111 GLU A O 1
ATOM 627 N N . ARG A 1 83 ? 10.675 32.016 -2.204 1.00 15.08 112 ARG A N 1
ATOM 628 C CA . ARG A 1 83 ? 10.479 33.448 -2.432 1.00 14.50 112 ARG A CA 1
ATOM 629 C C . ARG A 1 83 ? 11.682 34.211 -1.866 1.00 12.34 112 ARG A C 1
ATOM 630 O O . ARG A 1 83 ? 12.047 35.262 -2.361 1.00 11.70 112 ARG A O 1
ATOM 638 N N . VAL A 1 84 ? 12.301 33.687 -0.828 1.00 13.31 113 VAL A N 1
ATOM 639 C CA . VAL A 1 84 ? 13.476 34.337 -0.276 1.00 10.11 113 VAL A CA 1
ATOM 640 C C . VAL A 1 84 ? 14.657 34.202 -1.273 1.00 12.13 113 VAL A C 1
ATOM 641 O O . VAL A 1 84 ? 15.352 35.181 -1.570 1.00 12.93 113 VAL A O 1
ATOM 645 N N . GLY A 1 85 ? 14.858 32.994 -1.802 1.00 11.15 114 GLY A N 1
ATOM 646 C CA . GLY A 1 85 ? 15.940 32.800 -2.745 1.00 12.98 114 GLY A CA 1
ATOM 647 C C . GLY A 1 85 ? 17.282 33.126 -2.088 1.00 12.90 114 GLY A C 1
ATOM 648 O O . GLY A 1 85 ? 17.496 32.762 -0.905 1.00 14.41 114 GLY A O 1
ATOM 649 N N . ASP A 1 86 ? 18.186 33.766 -2.833 1.00 13.57 115 ASP A N 1
ATOM 650 C CA . ASP A 1 86 ? 19.491 34.157 -2.294 1.00 14.04 115 ASP A CA 1
ATOM 651 C C . ASP A 1 86 ? 19.459 35.546 -1.670 1.00 15.36 115 ASP A C 1
ATOM 652 O O . ASP A 1 86 ? 20.503 36.069 -1.312 1.00 17.48 115 ASP A O 1
ATOM 657 N N . SER A 1 87 ? 18.280 36.149 -1.538 1.00 12.83 116 SER A N 1
ATOM 658 C CA . SER A 1 87 ? 18.246 37.464 -0.873 1.00 13.84 116 SER A CA 1
ATOM 659 C C . SER A 1 87 ? 18.684 37.299 0.587 1.00 14.52 116 SER A C 1
ATOM 660 O O . SER A 1 87 ? 18.240 36.368 1.283 1.00 13.95 116 SER A O 1
ATOM 663 N N . LYS A 1 88 ? 19.580 38.153 1.078 1.00 14.54 117 LYS A N 1
ATOM 664 C CA . LYS A 1 88 ? 19.906 38.042 2.511 1.00 13.47 117 LYS A CA 1
ATOM 665 C C . LYS A 1 88 ? 18.711 38.630 3.269 1.00 13.72 117 LYS A C 1
ATOM 666 O O . LYS A 1 88 ? 18.158 39.688 2.889 1.00 13.61 117 LYS A O 1
ATOM 672 N N . VAL A 1 89 ? 18.327 37.989 4.367 1.00 11.27 118 VAL A N 1
ATOM 673 C CA . VAL A 1 89 ? 17.200 38.436 5.188 1.00 11.83 118 VAL A CA 1
ATOM 674 C C . VAL A 1 89 ? 17.718 39.098 6.445 1.00 9.38 118 VAL A C 1
ATOM 675 O O . VAL A 1 89 ? 18.461 38.476 7.237 1.00 11.02 118 VAL A O 1
ATOM 679 N N . GLN A 1 90 ? 17.388 40.385 6.625 1.00 8.34 119 GLN A N 1
ATOM 680 C CA . GLN A 1 90 ? 17.894 41.095 7.798 1.00 8.83 119 GLN A CA 1
ATOM 681 C C . GLN A 1 90 ? 17.035 41.014 9.036 1.00 7.78 119 GLN A C 1
ATOM 682 O O . GLN A 1 90 ? 17.497 41.296 10.125 1.00 8.42 119 GLN A O 1
ATOM 688 N N . VAL A 1 91 ? 15.740 40.744 8.870 1.00 8.19 120 VAL A N 1
ATOM 689 C CA . VAL A 1 91 ? 14.858 40.606 10.040 1.00 9.47 120 VAL A CA 1
ATOM 690 C C . VAL A 1 91 ? 13.849 39.511 9.754 1.00 8.20 120 VAL A C 1
ATOM 691 O O . VAL A 1 91 ? 13.297 39.432 8.646 1.00 8.71 120 VAL A O 1
ATOM 695 N N . VAL A 1 92 ? 13.639 38.644 10.753 1.00 7.88 121 VAL A N 1
ATOM 696 C CA . VAL A 1 92 ? 12.562 37.666 10.733 1.00 8.29 121 VAL A CA 1
ATOM 697 C C . VAL A 1 92 ? 11.643 38.142 11.882 1.00 8.29 121 VAL A C 1
ATOM 698 O O . VAL A 1 92 ? 12.120 38.331 13.035 1.00 9.36 121 VAL A O 1
ATOM 702 N N . MET A 1 93 ? 10.382 38.416 11.541 1.00 7.72 122 MET A N 1
ATOM 703 C CA . MET A 1 93 ? 9.386 38.819 12.526 1.00 8.42 122 MET A CA 1
ATOM 704 C C . MET A 1 93 ? 8.216 37.858 12.553 1.00 9.29 122 MET A C 1
ATOM 705 O O . MET A 1 93 ? 7.764 37.413 11.490 1.00 10.97 122 MET A O 1
ATOM 710 N N . SER A 1 94 ? 7.773 37.505 13.772 1.00 8.29 123 SER A N 1
ATOM 711 C CA . SER A 1 94 ? 6.664 36.588 13.906 1.00 9.53 123 SER A CA 1
ATOM 712 C C . SER A 1 94 ? 5.662 37.114 14.917 1.00 6.91 123 SER A C 1
ATOM 713 O O . SER A 1 94 ? 5.997 37.418 16.068 1.00 8.28 123 SER A O 1
ATOM 716 N N . ASP A 1 95 ? 4.404 37.221 14.487 1.00 7.58 124 ASP A N 1
ATOM 717 C CA . ASP A 1 95 ? 3.292 37.602 15.357 1.00 9.70 124 ASP A CA 1
ATOM 718 C C . ASP A 1 95 ? 2.304 36.448 15.380 1.00 10.13 124 ASP A C 1
ATOM 719 O O . ASP A 1 95 ? 1.117 36.642 15.697 1.00 9.05 124 ASP A O 1
ATOM 724 N N . MET A 1 96 ? 2.767 35.232 15.082 1.00 9.75 125 MET A N 1
ATOM 725 C CA . MET A 1 96 ? 1.848 34.082 15.073 1.00 10.85 125 MET A CA 1
ATOM 726 C C . MET A 1 96 ? 1.333 33.758 16.482 1.00 8.56 125 MET A C 1
ATOM 727 O O . MET A 1 96 ? 2.067 33.861 17.478 1.00 13.56 125 MET A O 1
ATOM 732 N N . ALA A 1 97 ? 0.077 33.334 16.566 1.00 9.42 126 ALA A N 1
ATOM 733 C CA . ALA A 1 97 ? -0.497 32.911 17.832 1.00 12.25 126 ALA A CA 1
ATOM 734 C C . ALA A 1 97 ? -1.600 31.949 17.376 1.00 13.47 126 ALA A C 1
ATOM 735 O O . ALA A 1 97 ? -2.218 32.124 16.329 1.00 13.53 126 ALA A O 1
ATOM 737 N N . PRO A 1 98 ? -1.821 30.885 18.149 1.00 12.40 127 PRO A N 1
ATOM 738 C CA . PRO A 1 98 ? -2.810 29.859 17.842 1.00 17.38 127 PRO A CA 1
ATOM 739 C C . PRO A 1 98 ? -4.179 30.263 18.232 1.00 18.43 127 PRO A C 1
ATOM 740 O O . PRO A 1 98 ? -4.379 31.280 18.932 1.00 17.63 127 PRO A O 1
ATOM 744 N N . ASN A 1 99 ? -5.124 29.457 17.742 1.00 21.42 128 ASN A N 1
ATOM 745 C CA . ASN A 1 99 ? -6.517 29.615 18.091 1.00 25.56 128 ASN A CA 1
ATOM 746 C C . ASN A 1 99 ? -6.446 29.204 19.567 1.00 25.61 128 ASN A C 1
ATOM 747 O O . ASN A 1 99 ? -5.915 28.150 19.883 1.00 26.99 128 ASN A O 1
ATOM 752 N N . MET A 1 100 ? -6.924 30.051 20.470 1.00 24.44 129 MET A N 1
ATOM 753 C CA . MET A 1 100 ? -6.791 29.736 21.869 1.00 22.93 129 MET A CA 1
ATOM 754 C C . MET A 1 100 ? -8.119 29.173 22.463 1.00 24.37 129 MET A C 1
ATOM 755 O O . MET A 1 100 ? -9.210 29.695 22.204 1.00 24.53 129 MET A O 1
ATOM 760 N N . SER A 1 101 ? -7.980 28.050 23.172 1.00 23.11 130 SER A N 1
ATOM 761 C CA . SER A 1 101 ? -9.074 27.289 23.800 1.00 22.89 130 SER A CA 1
ATOM 762 C C . SER A 1 101 ? -9.539 27.918 25.091 1.00 23.87 130 SER A C 1
ATOM 763 O O . SER A 1 101 ? -10.686 27.699 25.519 1.00 24.41 130 SER A O 1
ATOM 766 N N . GLY A 1 102 ? -8.638 28.670 25.719 1.00 20.32 131 GLY A N 1
ATOM 767 C CA . GLY A 1 102 ? -8.933 29.341 26.970 1.00 20.97 131 GLY A CA 1
ATOM 768 C C . GLY A 1 102 ? -8.264 28.659 28.147 1.00 20.21 131 GLY A C 1
ATOM 769 O O . GLY A 1 102 ? -8.237 29.189 29.261 1.00 24.07 131 GLY A O 1
ATOM 770 N N . THR A 1 103 ? -7.716 27.468 27.908 1.00 19.29 132 THR A N 1
ATOM 771 C CA . THR A 1 103 ? -7.044 26.686 28.951 1.00 16.47 132 THR A CA 1
ATOM 772 C C . THR A 1 103 ? -5.537 26.810 28.738 1.00 15.97 132 THR A C 1
ATOM 773 O O . THR A 1 103 ? -5.010 26.287 27.781 1.00 14.56 132 THR A O 1
ATOM 777 N N . PRO A 1 104 ? -4.817 27.469 29.651 1.00 15.03 133 PRO A N 1
ATOM 778 C CA . PRO A 1 104 ? -3.376 27.623 29.450 1.00 15.78 133 PRO A CA 1
ATOM 779 C C . PRO A 1 104 ? -2.533 26.379 29.213 1.00 12.74 133 PRO A C 1
ATOM 780 O O . PRO A 1 104 ? -1.606 26.410 28.381 1.00 12.37 133 PRO A O 1
ATOM 784 N N . ALA A 1 105 ? -2.850 25.278 29.907 1.00 11.33 134 ALA A N 1
ATOM 785 C CA . ALA A 1 105 ? -2.056 24.057 29.737 1.00 11.36 134 ALA A CA 1
ATOM 786 C C . ALA A 1 105 ? -2.233 23.475 28.341 1.00 11.21 134 ALA A C 1
ATOM 787 O O . ALA A 1 105 ? -1.556 22.528 27.995 1.00 11.94 134 ALA A O 1
ATOM 789 N N . VAL A 1 106 ? -3.154 24.050 27.571 1.00 11.23 135 VAL A N 1
ATOM 790 C CA . VAL A 1 106 ? -3.365 23.632 26.192 1.00 10.24 135 VAL A CA 1
ATOM 791 C C . VAL A 1 106 ? -2.864 24.737 25.262 1.00 11.11 135 VAL A C 1
ATOM 792 O O . VAL A 1 106 ? -2.119 24.452 24.311 1.00 10.26 135 VAL A O 1
ATOM 796 N N . ASP A 1 107 ? -3.292 25.976 25.526 1.00 8.73 136 ASP A N 1
ATOM 797 C CA . ASP A 1 107 ? -2.935 27.084 24.637 1.00 10.51 136 ASP A CA 1
ATOM 798 C C . ASP A 1 107 ? -1.439 27.410 24.623 1.00 11.27 136 ASP A C 1
ATOM 799 O O . ASP A 1 107 ? -0.855 27.793 23.557 1.00 10.67 136 ASP A O 1
ATOM 804 N N . ILE A 1 108 ? -0.804 27.291 25.774 1.00 11.35 137 ILE A N 1
ATOM 805 C CA . ILE A 1 108 ? 0.610 27.608 25.807 1.00 8.76 137 ILE A CA 1
ATOM 806 C C . ILE A 1 108 ? 1.430 26.612 24.944 1.00 10.81 137 ILE A C 1
ATOM 807 O O . ILE A 1 108 ? 2.325 27.017 24.181 1.00 9.81 137 ILE A O 1
ATOM 812 N N . PRO A 1 109 ? 1.177 25.287 25.051 1.00 9.76 138 PRO A N 1
ATOM 813 C CA . PRO A 1 109 ? 1.940 24.366 24.179 1.00 10.36 138 PRO A CA 1
ATOM 814 C C . PRO A 1 109 ? 1.659 24.663 22.699 1.00 9.74 138 PRO A C 1
ATOM 815 O O . PRO A 1 109 ? 2.560 24.597 21.872 1.00 10.93 138 PRO A O 1
ATOM 819 N N . ARG A 1 110 ? 0.415 25.018 22.366 1.00 9.95 139 ARG A N 1
ATOM 820 C CA . ARG A 1 110 ? 0.124 25.297 20.962 1.00 10.34 139 ARG A CA 1
ATOM 821 C C . ARG A 1 110 ? 0.941 26.502 20.523 1.00 9.74 139 ARG A C 1
ATOM 822 O O . ARG A 1 110 ? 1.506 26.505 19.433 1.00 10.32 139 ARG A O 1
ATOM 830 N N . ALA A 1 111 ? 0.979 27.533 21.356 1.00 9.88 140 ALA A N 1
ATOM 831 C CA . ALA A 1 111 ? 1.706 28.771 20.991 1.00 10.49 140 ALA A CA 1
ATOM 832 C C . ALA A 1 111 ? 3.220 28.547 20.907 1.00 10.26 140 ALA A C 1
ATOM 833 O O . ALA A 1 111 ? 3.895 29.063 19.975 1.00 11.22 140 ALA A O 1
ATOM 835 N N . MET A 1 112 ? 3.761 27.818 21.884 1.00 9.61 141 MET A N 1
ATOM 836 C CA . MET A 1 112 ? 5.186 27.535 21.902 1.00 10.04 141 MET A CA 1
ATOM 837 C C . MET A 1 112 ? 5.633 26.726 20.684 1.00 11.18 141 MET A C 1
ATOM 838 O O . MET A 1 112 ? 6.727 26.920 20.191 1.00 11.98 141 MET A O 1
ATOM 843 N N . TYR A 1 113 ? 4.785 25.841 20.159 1.00 9.48 142 TYR A N 1
ATOM 844 C CA . TYR A 1 113 ? 5.151 25.100 18.963 1.00 8.89 142 TYR A CA 1
ATOM 845 C C . TYR A 1 113 ? 5.367 26.087 17.791 1.00 9.89 142 TYR A C 1
ATOM 846 O O . TYR A 1 113 ? 6.348 26.001 17.035 1.00 10.87 142 TYR A O 1
ATOM 855 N N . LEU A 1 114 ? 4.489 27.056 17.656 1.00 9.26 143 LEU A N 1
ATOM 856 C CA . LEU A 1 114 ? 4.647 28.019 16.569 1.00 10.36 143 LEU A CA 1
ATOM 857 C C . LEU A 1 114 ? 5.889 28.878 16.748 1.00 10.37 143 LEU A C 1
ATOM 858 O O . LEU A 1 114 ? 6.579 29.136 15.745 1.00 10.92 143 LEU A O 1
ATOM 863 N N . VAL A 1 115 ? 6.203 29.319 17.973 1.00 9.67 144 VAL A N 1
ATOM 864 C CA . VAL A 1 115 ? 7.402 30.148 18.061 1.00 12.98 144 VAL A CA 1
ATOM 865 C C . VAL A 1 115 ? 8.642 29.292 17.902 1.00 10.87 144 VAL A C 1
ATOM 866 O O . VAL A 1 115 ? 9.681 29.808 17.441 1.00 10.02 144 VAL A O 1
ATOM 870 N N . GLU A 1 116 ? 8.546 27.983 18.220 1.00 9.60 145 GLU A N 1
ATOM 871 C CA . GLU A 1 116 ? 9.724 27.129 17.972 1.00 10.43 145 GLU A CA 1
ATOM 872 C C . GLU A 1 116 ? 9.924 27.005 16.453 1.00 8.68 145 GLU A C 1
ATOM 873 O O . GLU A 1 116 ? 11.074 27.075 15.979 1.00 11.00 145 GLU A O 1
ATOM 879 N N . LEU A 1 117 ? 8.829 26.863 15.701 1.00 12.88 146 LEU A N 1
ATOM 880 C CA . LEU A 1 117 ? 8.914 26.812 14.236 1.00 13.52 146 LEU A CA 1
ATOM 881 C C . LEU A 1 117 ? 9.492 28.146 13.701 1.00 11.75 146 LEU A C 1
ATOM 882 O O . LEU A 1 117 ? 10.315 28.144 12.786 1.00 11.78 146 LEU A O 1
ATOM 887 N N . ALA A 1 118 ? 9.070 29.273 14.262 1.00 10.24 147 ALA A N 1
ATOM 888 C CA . ALA A 1 118 ? 9.575 30.583 13.839 1.00 11.75 147 ALA A CA 1
ATOM 889 C C . ALA A 1 118 ? 11.097 30.667 14.095 1.00 11.95 147 ALA A C 1
ATOM 890 O O . ALA A 1 118 ? 11.857 31.215 13.249 1.00 10.91 147 ALA A O 1
ATOM 892 N N . LEU A 1 119 ? 11.564 30.131 15.232 1.00 10.15 148 LEU A N 1
ATOM 893 C CA . LEU A 1 119 ? 12.988 30.180 15.524 1.00 9.05 148 LEU A CA 1
ATOM 894 C C . LEU A 1 119 ? 13.746 29.260 14.585 1.00 12.49 148 LEU A C 1
ATOM 895 O O . LEU A 1 119 ? 14.884 29.585 14.203 1.00 13.48 148 LEU A O 1
ATOM 900 N N . GLU A 1 120 ? 13.153 28.118 14.215 1.00 11.39 149 GLU A N 1
ATOM 901 C CA . GLU A 1 120 ? 13.873 27.226 13.322 1.00 13.40 149 GLU A CA 1
ATOM 902 C C . GLU A 1 120 ? 14.022 27.911 11.960 1.00 14.20 149 GLU A C 1
ATOM 903 O O . GLU A 1 120 ? 15.091 27.851 11.339 1.00 15.08 149 GLU A O 1
ATOM 909 N N . MET A 1 121 ? 12.980 28.590 11.481 1.00 12.25 150 MET A N 1
ATOM 910 C CA . MET A 1 121 ? 13.142 29.270 10.210 1.00 12.90 150 MET A CA 1
ATOM 911 C C . MET A 1 121 ? 14.184 30.386 10.353 1.00 14.26 150 MET A C 1
ATOM 912 O O . MET A 1 121 ? 14.970 30.622 9.437 1.00 13.18 150 MET A O 1
ATOM 917 N N . CYS A 1 122 ? 14.190 31.079 11.485 1.00 12.85 151 CYS A N 1
ATOM 918 C CA . CYS A 1 122 ? 15.167 32.146 11.732 1.00 11.59 151 CYS A CA 1
ATOM 919 C C . CYS A 1 122 ? 16.587 31.578 11.599 1.00 11.03 151 CYS A C 1
ATOM 920 O O . CYS A 1 122 ? 17.452 32.144 10.882 1.00 12.66 151 CYS A O 1
ATOM 923 N N . ARG A 1 123 ? 16.837 30.435 12.247 1.00 11.03 152 ARG A N 1
ATOM 924 C CA . ARG A 1 123 ? 18.159 29.804 12.178 1.00 10.36 152 ARG A CA 1
ATOM 925 C C . ARG A 1 123 ? 18.534 29.562 10.697 1.00 15.35 152 ARG A C 1
ATOM 926 O O . ARG A 1 123 ? 19.686 29.777 10.288 1.00 17.74 152 ARG A O 1
ATOM 934 N N . ASP A 1 124 ? 17.565 29.113 9.914 1.00 15.57 153 ASP A N 1
ATOM 935 C CA . ASP A 1 124 ? 17.802 28.785 8.506 1.00 17.10 153 ASP A CA 1
ATOM 936 C C . ASP A 1 124 ? 17.951 29.932 7.536 1.00 17.97 153 ASP A C 1
ATOM 937 O O . ASP A 1 124 ? 18.707 29.817 6.554 1.00 19.55 153 ASP A O 1
ATOM 942 N N . VAL A 1 125 ? 17.280 31.053 7.799 1.00 15.79 154 VAL A N 1
ATOM 943 C CA . VAL A 1 125 ? 17.330 32.154 6.835 1.00 13.81 154 VAL A CA 1
ATOM 944 C C . VAL A 1 125 ? 17.887 33.519 7.287 1.00 12.87 154 VAL A C 1
ATOM 945 O O . VAL A 1 125 ? 18.218 34.352 6.459 1.00 12.96 154 VAL A O 1
ATOM 949 N N . LEU A 1 126 ? 17.915 33.793 8.577 1.00 10.68 155 LEU A N 1
ATOM 950 C CA . LEU A 1 126 ? 18.378 35.108 9.035 1.00 9.48 155 LEU A CA 1
ATOM 951 C C . LEU A 1 126 ? 19.895 35.301 8.818 1.00 11.43 155 LEU A C 1
ATOM 952 O O . LEU A 1 126 ? 20.711 34.506 9.250 1.00 12.72 155 LEU A O 1
ATOM 957 N N . ALA A 1 127 ? 20.263 36.395 8.176 1.00 8.23 156 ALA A N 1
ATOM 958 C CA . ALA A 1 127 ? 21.697 36.658 7.984 1.00 7.75 156 ALA A CA 1
ATOM 959 C C . ALA A 1 127 ? 22.409 37.032 9.293 1.00 9.56 156 ALA A C 1
ATOM 960 O O . ALA A 1 127 ? 21.823 37.489 10.293 1.00 8.83 156 ALA A O 1
ATOM 962 N N . PRO A 1 128 ? 23.752 36.802 9.308 1.00 10.63 157 PRO A N 1
ATOM 963 C CA . PRO A 1 128 ? 24.564 37.146 10.468 1.00 11.85 157 PRO A CA 1
ATOM 964 C C . PRO A 1 128 ? 24.322 38.627 10.718 1.00 11.05 157 PRO A C 1
ATOM 965 O O . PRO A 1 128 ? 24.188 39.403 9.752 1.00 13.58 157 PRO A O 1
ATOM 969 N N . GLY A 1 129 ? 24.227 39.017 11.982 1.00 10.08 158 GLY A N 1
ATOM 970 C CA . GLY A 1 129 ? 24.001 40.419 12.289 1.00 10.28 158 GLY A CA 1
ATOM 971 C C . GLY A 1 129 ? 22.524 40.819 12.239 1.00 9.06 158 GLY A C 1
ATOM 972 O O . GLY A 1 129 ? 22.203 41.943 12.620 1.00 11.88 158 GLY A O 1
ATOM 973 N N . GLY A 1 130 ? 21.648 39.898 11.818 1.00 10.19 159 GLY A N 1
ATOM 974 C CA . GLY A 1 130 ? 20.216 40.203 11.698 1.00 10.88 159 GLY A CA 1
ATOM 975 C C . GLY A 1 130 ? 19.398 40.245 12.990 1.00 10.36 159 GLY A C 1
ATOM 976 O O . GLY A 1 130 ? 19.941 39.995 14.075 1.00 10.68 159 GLY A O 1
ATOM 977 N N . SER A 1 131 ? 18.088 40.538 12.877 1.00 6.79 160 SER A N 1
ATOM 978 C CA . SER A 1 131 ? 17.247 40.645 14.043 1.00 10.51 160 SER A CA 1
ATOM 979 C C . SER A 1 131 ? 16.093 39.672 13.956 1.00 8.18 160 SER A C 1
ATOM 980 O O . SER A 1 131 ? 15.644 39.302 12.841 1.00 8.37 160 SER A O 1
ATOM 983 N N . PHE A 1 132 ? 15.568 39.314 15.131 1.00 8.01 161 PHE A N 1
ATOM 984 C CA . PHE A 1 132 ? 14.403 38.425 15.228 1.00 8.41 161 PHE A CA 1
ATOM 985 C C . PHE A 1 132 ? 13.449 39.039 16.255 1.00 9.14 161 PHE A C 1
ATOM 986 O O . PHE A 1 132 ? 13.857 39.455 17.356 1.00 9.15 161 PHE A O 1
ATOM 994 N N . VAL A 1 133 ? 12.175 39.173 15.897 1.00 8.23 162 VAL A N 1
ATOM 995 C CA . VAL A 1 133 ? 11.211 39.671 16.858 1.00 10.64 162 VAL A CA 1
ATOM 996 C C . VAL A 1 133 ? 10.091 38.667 16.866 1.00 9.18 162 VAL A C 1
ATOM 997 O O . VAL A 1 133 ? 9.614 38.274 15.803 1.00 9.03 162 VAL A O 1
ATOM 1001 N N . VAL A 1 134 ? 9.707 38.205 18.064 1.00 8.78 163 VAL A N 1
ATOM 1002 C CA . VAL A 1 134 ? 8.680 37.172 18.156 1.00 9.38 163 VAL A CA 1
ATOM 1003 C C . VAL A 1 134 ? 7.712 37.363 19.326 1.00 7.86 163 VAL A C 1
ATOM 1004 O O . VAL A 1 134 ? 8.106 37.682 20.458 1.00 10.48 163 VAL A O 1
ATOM 1008 N N . LYS A 1 135 ? 6.440 37.168 19.028 1.00 8.92 164 LYS A N 1
ATOM 1009 C CA . LYS A 1 135 ? 5.382 37.261 20.061 1.00 8.78 164 LYS A CA 1
ATOM 1010 C C . LYS A 1 135 ? 5.455 35.949 20.851 1.00 9.13 164 LYS A C 1
ATOM 1011 O O . LYS A 1 135 ? 5.372 34.850 20.272 1.00 10.30 164 LYS A O 1
ATOM 1017 N N . VAL A 1 136 ? 5.557 36.063 22.173 1.00 8.75 165 VAL A N 1
ATOM 1018 C CA . VAL A 1 136 ? 5.632 34.872 23.017 1.00 8.55 165 VAL A CA 1
ATOM 1019 C C . VAL A 1 136 ? 4.755 35.124 24.231 1.00 10.73 165 VAL A C 1
ATOM 1020 O O . VAL A 1 136 ? 4.529 36.284 24.598 1.00 14.01 165 VAL A O 1
ATOM 1024 N N . PHE A 1 137 ? 4.233 34.069 24.841 1.00 9.48 166 PHE A N 1
ATOM 1025 C CA . PHE A 1 137 ? 3.392 34.286 26.017 1.00 11.90 166 PHE A CA 1
ATOM 1026 C C . PHE A 1 137 ? 4.133 33.937 27.285 1.00 11.60 166 PHE A C 1
ATOM 1027 O O . PHE A 1 137 ? 5.000 33.042 27.297 1.00 12.38 166 PHE A O 1
ATOM 1035 N N . GLN A 1 138 ? 3.801 34.690 28.325 1.00 12.74 167 GLN A N 1
ATOM 1036 C CA . GLN A 1 138 ? 4.342 34.444 29.661 1.00 13.18 167 GLN A CA 1
ATOM 1037 C C . GLN A 1 138 ? 3.876 33.046 30.079 1.00 13.61 167 GLN A C 1
ATOM 1038 O O . GLN A 1 138 ? 2.759 32.609 29.754 1.00 12.53 167 GLN A O 1
ATOM 1044 N N . GLY A 1 139 ? 4.734 32.356 30.808 1.00 11.53 168 GLY A N 1
ATOM 1045 C CA . GLY A 1 139 ? 4.369 31.030 31.274 1.00 10.91 168 GLY A CA 1
ATOM 1046 C C . GLY A 1 139 ? 5.328 29.936 30.891 1.00 10.08 168 GLY A C 1
ATOM 1047 O O . GLY A 1 139 ? 6.521 30.139 30.637 1.00 10.05 168 GLY A O 1
ATOM 1048 N N . GLU A 1 140 ? 4.784 28.731 30.888 1.00 8.61 169 GLU A N 1
ATOM 1049 C CA . GLU A 1 140 ? 5.563 27.544 30.596 1.00 10.70 169 GLU A CA 1
ATOM 1050 C C . GLU A 1 140 ? 6.270 27.662 29.260 1.00 10.94 169 GLU A C 1
ATOM 1051 O O . GLU A 1 140 ? 5.690 28.135 28.262 1.00 12.13 169 GLU A O 1
ATOM 1057 N N . GLY A 1 141 ? 7.551 27.320 29.266 1.00 10.82 170 GLY A N 1
ATOM 1058 C CA . GLY A 1 141 ? 8.332 27.358 28.040 1.00 12.70 170 GLY A CA 1
ATOM 1059 C C . GLY A 1 141 ? 9.049 28.675 27.727 1.00 12.05 170 GLY A C 1
ATOM 1060 O O . GLY A 1 141 ? 10.022 28.693 26.953 1.00 12.43 170 GLY A O 1
ATOM 1061 N N . PHE A 1 142 ? 8.577 29.775 28.309 1.00 10.70 171 PHE A N 1
ATOM 1062 C CA . PHE A 1 142 ? 9.148 31.113 28.060 1.00 10.63 171 PHE A CA 1
ATOM 1063 C C . PHE A 1 142 ? 10.628 31.174 28.466 1.00 11.82 171 PHE A C 1
ATOM 1064 O O . PHE A 1 142 ? 11.470 31.666 27.690 1.00 12.77 171 PHE A O 1
ATOM 1072 N N . ASP A 1 143 ? 10.975 30.660 29.646 1.00 12.51 172 ASP A N 1
ATOM 1073 C CA . ASP A 1 143 ? 12.367 30.753 30.083 1.00 13.09 172 ASP A CA 1
ATOM 1074 C C . ASP A 1 143 ? 13.327 30.056 29.137 1.00 13.34 172 ASP A C 1
ATOM 1075 O O . ASP A 1 143 ? 14.376 30.617 28.774 1.00 13.45 172 ASP A O 1
ATOM 1080 N N . GLU A 1 144 ? 13.011 28.844 28.718 1.00 14.24 173 GLU A N 1
ATOM 1081 C CA . GLU A 1 144 ? 13.948 28.127 27.866 1.00 15.94 173 GLU A CA 1
ATOM 1082 C C . GLU A 1 144 ? 14.099 28.734 26.479 1.00 13.79 173 GLU A C 1
ATOM 1083 O O . GLU A 1 144 ? 15.175 28.724 25.914 1.00 13.87 173 GLU A O 1
ATOM 1089 N N . TYR A 1 145 ? 13.006 29.263 25.970 1.00 12.40 174 TYR A N 1
ATOM 1090 C CA . TYR A 1 145 ? 12.972 29.860 24.636 1.00 11.29 174 TYR A CA 1
ATOM 1091 C C . TYR A 1 145 ? 13.775 31.160 24.655 1.00 11.90 174 TYR A C 1
ATOM 1092 O O . TYR A 1 145 ? 14.573 31.403 23.726 1.00 14.16 174 TYR A O 1
ATOM 1101 N N . LEU A 1 146 ? 13.617 31.976 25.691 1.00 10.17 175 LEU A N 1
ATOM 1102 C CA . LEU A 1 146 ? 14.379 33.192 25.819 1.00 10.85 175 LEU A CA 1
ATOM 1103 C C . LEU A 1 146 ? 15.867 32.845 25.942 1.00 12.91 175 LEU A C 1
ATOM 1104 O O . LEU A 1 146 ? 16.697 33.473 25.296 1.00 15.55 175 LEU A O 1
ATOM 1109 N N . ARG A 1 147 ? 16.212 31.832 26.740 1.00 13.63 176 ARG A N 1
ATOM 1110 C CA . ARG A 1 147 ? 17.619 31.440 26.906 1.00 14.21 176 ARG A CA 1
ATOM 1111 C C . 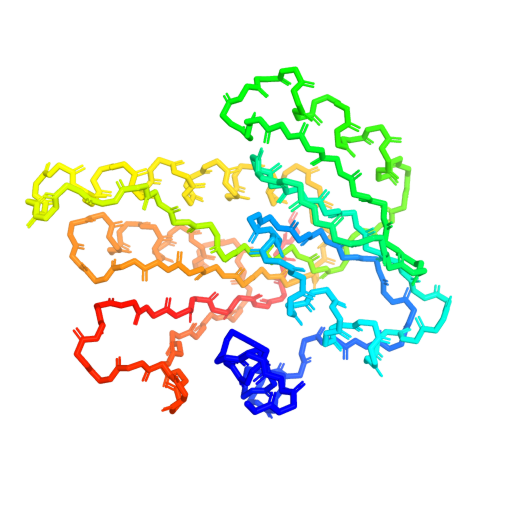ARG A 1 147 ? 18.222 31.017 25.581 1.00 14.94 176 ARG A C 1
ATOM 1112 O O . ARG A 1 147 ? 19.404 31.321 25.278 1.00 16.33 176 ARG A O 1
ATOM 1120 N N . GLU A 1 148 ? 17.439 30.339 24.753 1.00 13.44 177 GLU A N 1
ATOM 1121 C CA . GLU A 1 148 ? 17.957 29.865 23.482 1.00 13.80 177 GLU A CA 1
ATOM 1122 C C . GLU A 1 148 ? 18.210 31.068 22.589 1.00 15.16 177 GLU A C 1
ATOM 1123 O O . GLU A 1 148 ? 19.268 31.173 21.931 1.00 14.55 177 GLU A O 1
ATOM 1129 N N . ILE A 1 149 ? 17.271 31.996 22.571 1.00 14.19 178 ILE A N 1
ATOM 1130 C CA . ILE A 1 149 ? 17.474 33.194 21.759 1.00 12.33 178 ILE A CA 1
ATOM 1131 C C . ILE A 1 149 ? 18.672 33.997 22.258 1.00 14.48 178 ILE A C 1
ATOM 1132 O O . ILE A 1 149 ? 19.447 34.511 21.454 1.00 13.25 178 ILE A O 1
ATOM 1137 N N . ARG A 1 150 ? 18.836 34.137 23.569 1.00 14.54 179 ARG A N 1
ATOM 1138 C CA . ARG A 1 150 ? 20.001 34.836 24.090 1.00 13.80 179 ARG A CA 1
ATOM 1139 C C . ARG A 1 150 ? 21.297 34.165 23.644 1.00 16.41 179 ARG A C 1
ATOM 1140 O O . ARG A 1 150 ? 22.289 34.855 23.396 1.00 16.61 179 ARG A O 1
ATOM 1148 N N . SER A 1 151 ? 21.294 32.838 23.484 1.00 14.93 180 SER A N 1
ATOM 1149 C CA . SER A 1 151 ? 22.541 32.211 23.075 1.00 17.69 180 SER A CA 1
ATOM 1150 C C . SER A 1 151 ? 22.867 32.425 21.595 1.00 17.60 180 SER A C 1
ATOM 1151 O O . SER A 1 151 ?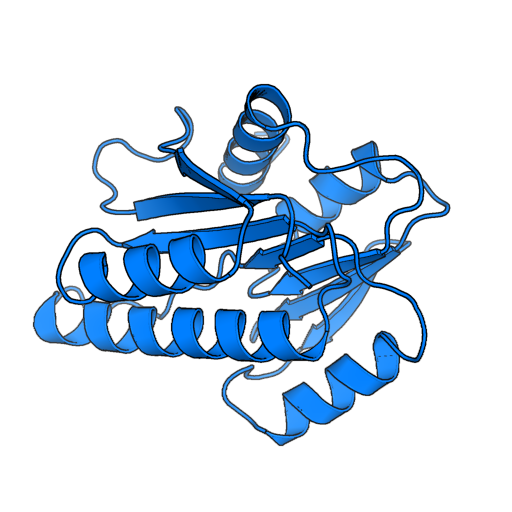 24.003 32.177 21.186 1.00 18.42 180 SER A O 1
ATOM 1154 N N . LEU A 1 152 ? 21.902 32.901 20.796 1.00 14.23 181 LEU A N 1
ATOM 1155 C CA . LEU A 1 152 ? 22.056 33.051 19.347 1.00 12.13 181 LEU A CA 1
ATOM 1156 C C . LEU A 1 152 ? 22.224 34.487 18.893 1.00 11.48 181 LEU A C 1
ATOM 1157 O O . LEU A 1 152 ? 22.586 34.728 17.750 1.00 13.92 181 LEU A O 1
ATOM 1162 N N . PHE A 1 153 ? 21.983 35.421 19.791 1.00 12.24 182 PHE A N 1
ATOM 1163 C CA . PHE A 1 153 ? 22.019 36.846 19.450 1.00 12.36 182 PHE A CA 1
ATOM 1164 C C . PHE A 1 153 ? 22.867 37.649 20.405 1.00 14.65 182 PHE A C 1
ATOM 1165 O O . PHE A 1 153 ? 22.976 37.315 21.573 1.00 17.94 182 PHE A O 1
ATOM 1173 N N . THR A 1 154 ? 23.423 38.760 19.932 1.00 15.44 183 THR A N 1
ATOM 1174 C CA . THR A 1 154 ? 24.275 39.536 20.811 1.00 16.24 183 THR A CA 1
ATOM 1175 C C . THR A 1 154 ? 23.499 40.341 21.862 1.00 16.32 183 THR A C 1
ATOM 1176 O O . THR A 1 154 ? 23.971 40.476 22.993 1.00 19.73 183 THR A O 1
ATOM 1180 N N . LYS A 1 155 ? 22.294 40.821 21.517 1.00 14.15 184 LYS A N 1
ATOM 1181 C CA . LYS A 1 155 ? 21.458 41.579 22.445 1.00 14.35 184 LYS A CA 1
ATOM 1182 C C . LYS A 1 155 ? 20.004 41.094 22.374 1.00 15.15 184 LYS A C 1
ATOM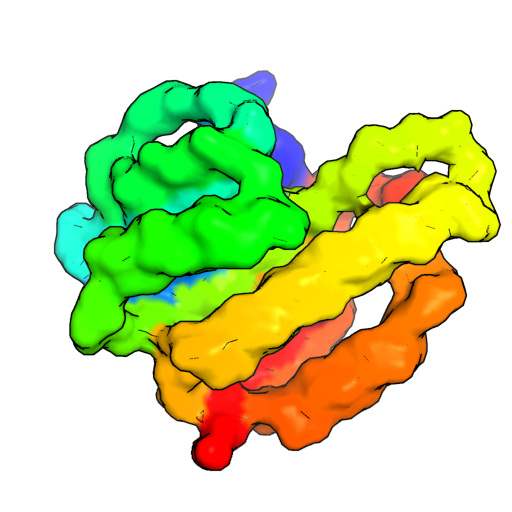 1183 O O . LYS A 1 155 ? 19.476 40.884 21.285 1.00 12.94 184 LYS A O 1
ATOM 1189 N N . VAL A 1 156 ? 19.361 40.929 23.519 1.00 12.22 185 VAL A N 1
ATOM 1190 C CA . VAL A 1 156 ? 17.964 40.485 23.539 1.00 12.38 185 VAL A CA 1
ATOM 1191 C C . VAL A 1 156 ? 17.218 41.272 24.593 1.00 15.08 185 VAL A C 1
ATOM 1192 O O . VAL A 1 156 ? 17.694 41.432 25.737 1.00 16.59 185 VAL A O 1
ATOM 1196 N N . LYS A 1 157 ? 16.060 41.781 24.197 1.00 13.08 186 LYS A N 1
ATOM 1197 C CA . LYS A 1 157 ? 15.190 42.537 25.101 1.00 14.28 186 LYS A CA 1
ATOM 1198 C C . LYS A 1 157 ? 13.784 41.911 25.088 1.00 14.79 186 LYS A C 1
ATOM 1199 O O . LYS A 1 157 ? 13.347 41.328 24.093 1.00 12.75 186 LYS A O 1
ATOM 1205 N N . VAL A 1 158 ? 13.079 42.027 26.196 1.00 12.33 187 VAL A N 1
ATOM 1206 C CA . VAL A 1 158 ? 11.702 41.535 26.273 1.00 10.63 187 VAL A CA 1
ATOM 1207 C C . VAL A 1 158 ? 10.880 42.803 26.371 1.00 12.92 187 VAL A C 1
ATOM 1208 O O . VAL A 1 158 ? 10.982 43.550 27.372 1.00 13.63 187 VAL A O 1
ATOM 1212 N N . ARG A 1 159 ? 10.053 43.046 25.345 1.00 11.04 188 ARG A N 1
ATOM 1213 C CA . ARG A 1 159 ? 9.255 44.262 25.263 1.00 11.38 188 ARG A CA 1
ATOM 1214 C C . ARG A 1 159 ? 7.792 44.021 25.482 1.00 12.22 188 ARG A C 1
ATOM 1215 O O . ARG A 1 159 ? 7.246 43.002 25.079 1.00 12.96 188 ARG A O 1
ATOM 1223 N N . LYS A 1 160 ? 7.154 44.959 26.171 1.00 12.01 189 LYS A N 1
ATOM 1224 C CA . LYS A 1 160 ? 5.723 44.865 26.362 1.00 14.52 189 LYS A CA 1
ATOM 1225 C C . LYS A 1 160 ? 5.206 46.195 25.833 1.00 14.79 189 LYS A C 1
ATOM 1226 O O . LYS A 1 160 ? 5.161 47.192 26.568 1.00 19.94 189 LYS A O 1
ATOM 1232 N N . PRO A 1 161 ? 4.886 46.265 24.531 1.00 14.15 190 PRO A N 1
ATOM 1233 C CA . PRO A 1 161 ? 4.380 47.507 23.938 1.00 16.69 190 PRO A CA 1
ATOM 1234 C C . PRO A 1 161 ? 3.202 48.053 24.720 1.00 16.16 190 PRO A C 1
ATOM 1235 O O . PRO A 1 161 ? 2.387 47.292 25.254 1.00 16.67 190 PRO A O 1
ATOM 1239 N N . ASP A 1 162 ? 3.131 49.381 24.783 1.00 19.27 191 ASP A N 1
ATOM 1240 C CA . ASP A 1 162 ? 2.027 50.040 25.471 1.00 20.76 191 ASP A CA 1
ATOM 1241 C C . ASP A 1 162 ? 0.719 49.736 24.766 1.00 19.38 191 ASP A C 1
ATOM 1242 O O . ASP A 1 162 ? -0.363 49.744 25.379 1.00 20.37 191 ASP A O 1
ATOM 1247 N N . SER A 1 163 ? 0.792 49.441 23.464 1.00 19.60 192 SER A N 1
ATOM 1248 C CA . SER A 1 163 ? -0.400 49.106 22.699 1.00 18.49 192 SER A CA 1
ATOM 1249 C C . SER A 1 163 ? -0.850 47.656 22.897 1.00 18.45 192 SER A C 1
ATOM 1250 O O . SER A 1 163 ? -1.911 47.218 22.389 1.00 18.66 192 SER A O 1
ATOM 1253 N N . SER A 1 164 ? -0.024 46.902 23.605 1.00 19.85 193 SER A N 1
ATOM 1254 C CA . SER A 1 164 ? -0.335 45.523 23.910 1.00 22.04 193 SER A CA 1
ATOM 1255 C C . SER A 1 164 ? -1.274 45.652 25.120 1.00 25.23 193 SER A C 1
ATOM 1256 O O . SER A 1 164 ? -1.000 46.439 26.026 1.00 26.52 193 SER A O 1
ATOM 1259 N N . ARG A 1 165 ? -2.389 44.930 25.118 1.00 24.35 194 ARG A N 1
ATOM 1260 C CA . ARG A 1 165 ? -3.336 44.983 26.237 1.00 26.31 194 ARG A CA 1
ATOM 1261 C C . ARG A 1 165 ? -2.638 44.524 27.519 1.00 27.61 194 ARG A C 1
ATOM 1262 O O . ARG A 1 165 ? -1.854 43.543 27.524 1.00 29.33 194 ARG A O 1
ATOM 1270 N N . ALA A 1 166 ? -2.885 45.269 28.594 1.00 29.22 195 ALA A N 1
ATOM 1271 C CA . ALA A 1 166 ? -2.300 45.005 29.907 1.00 31.14 195 ALA A CA 1
ATOM 1272 C C . ALA A 1 166 ? -2.734 43.634 30.389 1.00 30.05 195 ALA A C 1
ATOM 1273 O O . ALA A 1 166 ? -1.974 42.927 31.045 1.00 31.41 195 ALA A O 1
ATOM 1275 N N . ARG A 1 167 ? -3.958 43.258 30.031 1.00 29.39 196 ARG A N 1
ATOM 1276 C CA . ARG A 1 167 ? -4.502 41.955 30.390 1.00 29.26 196 ARG A CA 1
ATOM 1277 C C . ARG A 1 167 ? -3.922 40.793 29.559 1.00 26.87 196 ARG A C 1
ATOM 1278 O O . ARG A 1 167 ? -4.053 39.610 29.909 1.00 26.38 196 ARG A O 1
ATOM 1286 N N . SER A 1 168 ? -3.299 41.109 28.434 1.00 23.84 197 SER A N 1
ATOM 1287 C CA . SER A 1 168 ? -2.724 40.057 27.609 1.00 20.27 197 SER A CA 1
ATOM 1288 C C . SER A 1 168 ? -1.413 39.544 28.214 1.00 17.55 197 SER A C 1
ATOM 1289 O O . SER A 1 168 ? -0.629 40.322 28.759 1.00 20.20 197 SER A O 1
ATOM 1292 N N . ARG A 1 169 ? -1.211 38.227 28.137 1.00 16.92 198 ARG A N 1
ATOM 1293 C CA . ARG A 1 169 ? 0.004 37.601 28.653 1.00 16.78 198 ARG A CA 1
ATOM 1294 C C . ARG A 1 169 ? 1.122 37.668 27.613 1.00 15.71 198 ARG A C 1
ATOM 1295 O O . ARG A 1 169 ? 2.203 37.143 27.823 1.00 14.83 198 ARG A O 1
ATOM 1303 N N . GLU A 1 170 ? 0.888 38.357 26.503 1.00 13.86 199 GLU A N 1
ATOM 1304 C CA . GLU A 1 170 ? 1.948 38.381 25.497 1.00 12.95 199 GLU A CA 1
ATOM 1305 C C . GLU A 1 170 ? 3.098 39.348 25.808 1.00 12.79 199 GLU A C 1
ATOM 1306 O O . GLU A 1 170 ? 2.953 40.336 26.531 1.00 13.08 199 GLU A O 1
ATOM 1312 N N . VAL A 1 171 ? 4.271 39.018 25.279 1.00 11.05 200 VAL A N 1
ATOM 1313 C CA . VAL A 1 171 ? 5.437 39.939 25.301 1.00 10.99 200 VAL A CA 1
ATOM 1314 C C . VAL A 1 171 ? 6.084 39.733 23.934 1.00 8.03 200 VAL A C 1
ATOM 1315 O O . VAL A 1 171 ? 5.704 38.805 23.212 1.00 10.60 200 VAL A O 1
ATOM 1319 N N . TYR A 1 172 ? 7.008 40.615 23.557 1.00 9.98 201 TYR A N 1
ATOM 1320 C CA . TYR A 1 172 ? 7.731 40.450 22.280 1.00 8.06 201 TYR A CA 1
ATOM 1321 C C . TYR A 1 172 ? 9.227 40.379 22.616 1.00 7.56 201 TYR A C 1
ATOM 1322 O O . TYR A 1 172 ? 9.778 41.310 23.219 1.00 10.08 201 TYR A O 1
ATOM 1331 N N . ILE A 1 173 ? 9.855 39.263 22.234 1.00 8.77 202 ILE A N 1
ATOM 1332 C CA . ILE A 1 173 ? 11.284 39.103 22.419 1.00 7.66 202 ILE A CA 1
ATOM 1333 C C . ILE A 1 173 ? 11.909 39.747 21.186 1.00 9.48 202 ILE A C 1
ATOM 1334 O O . ILE A 1 173 ? 11.564 39.386 20.049 1.00 9.20 202 ILE A O 1
ATOM 1339 N N . VAL A 1 174 ? 12.797 40.713 21.423 1.00 8.15 203 VAL A N 1
ATOM 1340 C CA . VAL A 1 174 ? 13.439 41.466 20.355 1.00 9.61 203 VAL A CA 1
ATOM 1341 C C . VAL A 1 174 ? 14.931 41.223 20.428 1.00 11.77 203 VAL A C 1
ATOM 1342 O O . VAL A 1 174 ? 15.623 41.692 21.368 1.00 10.44 203 VAL A O 1
ATOM 1346 N N . ALA A 1 175 ? 15.417 40.438 19.475 1.00 8.69 204 ALA A N 1
ATOM 1347 C CA . ALA A 1 175 ? 16.813 40.050 19.443 1.00 7.58 204 ALA A CA 1
ATOM 1348 C C . ALA A 1 175 ? 17.521 40.642 18.284 1.00 11.02 204 ALA A C 1
ATOM 1349 O O . ALA A 1 175 ? 17.024 40.629 17.130 1.00 10.35 204 ALA A O 1
ATOM 1351 N N . THR A 1 176 ? 18.691 41.187 18.581 1.00 10.78 205 THR A N 1
ATOM 1352 C CA . THR A 1 176 ? 19.490 41.798 17.533 1.00 10.13 205 THR A CA 1
ATOM 1353 C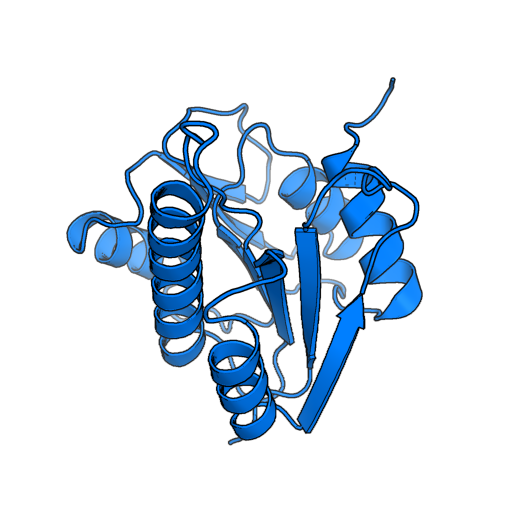 C . THR A 1 176 ? 20.900 41.234 17.481 1.00 10.27 205 THR A C 1
ATOM 1354 O O . THR A 1 176 ? 21.416 40.658 18.449 1.00 10.39 205 THR A O 1
ATOM 1358 N N . GLY A 1 177 ? 21.515 41.369 16.313 1.00 9.86 206 GLY A N 1
ATOM 1359 C CA . GLY A 1 177 ? 22.881 40.909 16.180 1.00 12.85 206 GLY A CA 1
ATOM 1360 C C . GLY A 1 177 ? 23.039 39.403 16.137 1.00 11.77 206 GLY A C 1
ATOM 1361 O O . GLY A 1 177 ? 23.802 38.861 16.942 1.00 13.27 206 GLY A O 1
ATOM 1362 N N . ARG A 1 178 ? 22.382 38.732 15.192 1.00 10.13 207 ARG A N 1
ATOM 1363 C CA . ARG A 1 178 ? 22.502 37.266 15.089 1.00 11.32 207 ARG A CA 1
ATOM 1364 C C . ARG A 1 178 ? 24.000 36.910 15.043 1.00 12.10 207 ARG A C 1
ATOM 1365 O O . ARG A 1 178 ? 24.738 37.357 14.177 1.00 12.19 207 ARG A O 1
ATOM 1373 N N . LYS A 1 179 ? 24.417 36.059 15.954 1.00 11.61 208 LYS A N 1
ATOM 1374 C CA . LYS A 1 179 ? 25.828 35.674 16.046 1.00 12.35 208 LYS A CA 1
ATOM 1375 C C . LYS A 1 179 ? 26.276 34.799 14.917 1.00 15.97 208 LYS A C 1
ATOM 1376 O O . LYS A 1 179 ? 25.481 34.060 14.304 1.00 18.50 208 LYS A O 1
ATOM 1382 N N . PRO A 1 180 ? 27.598 34.853 14.613 1.00 17.09 209 PRO A N 1
ATOM 1383 C CA . PRO A 1 180 ? 28.119 34.031 13.535 1.00 20.81 209 PRO A CA 1
ATOM 1384 C C . PRO A 1 180 ? 27.801 32.551 13.768 1.00 22.62 209 PRO A C 1
ATOM 1385 O O . PRO A 1 180 ? 27.500 31.879 12.768 1.00 26.69 209 PRO A O 1
#

Sequence (180 aa):
GLRSRAWFKLDEIQQSDKLFKPGMTVVDLGAAPGGWSQYVVTQIGGKGRIIACDLLPMDPIVGVDFLQGDFRDELVMKALLERVGDSKVQVVMSDMAPNMSGTPAVDIPRAMYLVELALEMCRDVLAPGGSFVVKVFQGEGFDEYLREIRSLFTKVKVRKPDSSRARSREVYIVATGRKP

CATH classification: 3.40.50.150

Radius of gyration: 15.04 Å; Cα contacts (8 Å, |Δi|>4): 338; chains: 1; bounding box: 37×33×34 Å

Secondary structure (DSSP, 8-state):
--S-HHHHHHHHHHHHH----TT-EEEEES-TT-HHHHHHHHHH-TT-EEEEEESS-----TTEEEEES-TTSHHHHHHHHHHHTT--EEEEEE---PPP-S-HHHHHHHHHHHHHHHHHHHHHHEEEEEEEEEEEESSTTHHHHHHHHHHHEEEEEEE--TTS-TT--EEEEEEEEE--